Protein 4Z0T (pdb70)

Structure (mmCIF, N/CA/C/O backbone):
data_4Z0T
#
_entry.id   4Z0T
#
_cell.length_a   80.210
_cell.length_b   80.210
_cell.length_c   145.280
_cell.angle_alpha   90.000
_cell.angle_beta   90.000
_cell.angle_gamma   90.000
#
_symmetry.space_group_name_H-M   'I 41 2 2'
#
loop_
_entity.id
_entity.type
_entity.pdbx_description
1 polymer 'Oxidoreductase, short-chain dehydrogenase/reductase family'
2 non-polymer 1,2-ETHANEDIOL
3 non-polymer 'BROMIDE ION'
4 water water
#
loop_
_atom_site.group_PDB
_atom_site.id
_atom_site.type_symbol
_atom_site.label_atom_id
_atom_site.label_alt_id
_atom_site.label_comp_id
_atom_site.label_asym_id
_atom_site.label_entity_id
_atom_site.label_seq_id
_atom_site.pdbx_PDB_ins_code
_atom_site.Cartn_x
_atom_site.Cartn_y
_atom_site.Cartn_z
_atom_site.occupancy
_atom_site.B_iso_or_equiv
_atom_site.auth_seq_id
_atom_site.auth_comp_id
_atom_site.auth_asym_id
_atom_site.auth_atom_id
_atom_site.pdbx_PDB_model_num
ATOM 1 N N . ILE A 1 11 ? 8.443 -0.296 5.940 1.00 41.82 3 ILE A N 1
ATOM 2 C CA . ILE A 1 11 ? 9.068 -1.262 6.833 1.00 41.65 3 ILE A CA 1
ATOM 3 C C . ILE A 1 11 ? 8.177 -1.490 8.047 1.00 41.07 3 ILE A C 1
ATOM 4 O O . ILE A 1 11 ? 7.926 -0.575 8.829 1.00 40.82 3 ILE A O 1
ATOM 9 N N . ASP A 1 12 ? 7.693 -2.717 8.193 1.00 40.63 4 ASP A N 1
ATOM 10 C CA . ASP A 1 12 ? 6.775 -3.051 9.269 1.00 40.00 4 ASP A CA 1
ATOM 11 C C . ASP A 1 12 ? 7.517 -3.755 10.396 1.00 36.59 4 ASP A C 1
ATOM 12 O O . ASP A 1 12 ? 8.010 -4.870 10.233 1.00 35.73 4 ASP A O 1
ATOM 17 N N . LEU A 1 13 ? 7.598 -3.084 11.538 1.00 33.56 5 LEU A N 1
ATOM 18 C CA . LEU A 1 13 ? 8.276 -3.631 12.702 1.00 30.19 5 LEU A CA 1
ATOM 19 C C . LEU A 1 13 ? 7.276 -3.987 13.794 1.00 32.02 5 LEU A C 1
ATOM 20 O O . LEU A 1 13 ? 7.621 -3.985 14.974 1.00 31.84 5 LEU A O 1
ATOM 25 N N . THR A 1 14 ? 6.035 -4.275 13.406 1.00 35.12 6 THR A N 1
ATOM 26 C CA . THR A 1 14 ? 5.019 -4.657 14.381 1.00 36.37 6 THR A CA 1
ATOM 27 C C . THR A 1 14 ? 5.458 -5.918 15.113 1.00 36.38 6 THR A C 1
ATOM 28 O O . THR A 1 14 ? 5.986 -6.845 14.499 1.00 38.49 6 THR A O 1
ATOM 32 N N . GLY A 1 15 ? 5.265 -5.932 16.429 1.00 34.59 7 GLY A N 1
ATOM 33 C CA . GLY A 1 15 ? 5.638 -7.068 17.250 1.00 32.91 7 GLY A CA 1
ATOM 34 C C . GLY A 1 15 ? 7.130 -7.237 17.477 1.00 31.22 7 GLY A C 1
ATOM 35 O O . GLY A 1 15 ? 7.553 -8.209 18.105 1.00 32.12 7 GLY A O 1
ATOM 36 N N . ARG A 1 16 ? 7.927 -6.300 16.968 1.00 28.82 8 ARG A N 1
ATOM 37 C CA . ARG A 1 16 ? 9.381 -6.368 17.116 1.00 26.27 8 ARG A CA 1
ATOM 38 C C . ARG A 1 16 ? 9.838 -5.642 18.373 1.00 24.18 8 ARG A C 1
ATOM 39 O O . ARG A 1 16 ? 9.222 -4.668 18.802 1.00 25.59 8 ARG A O 1
ATOM 47 N N . LEU A 1 17 ? 10.932 -6.128 18.949 1.00 21.78 9 LEU A N 1
ATOM 48 C CA . LEU A 1 17 ? 11.516 -5.550 20.146 1.00 19.80 9 LEU A CA 1
ATOM 49 C C . LEU A 1 17 ? 12.877 -4.959 19.811 1.00 17.86 9 LEU A C 1
ATOM 50 O O . LEU A 1 17 ? 13.743 -5.657 19.281 1.00 17.96 9 LEU A O 1
ATOM 55 N N . ALA A 1 18 ? 13.059 -3.681 20.119 1.00 16.15 10 ALA A N 1
ATOM 56 C CA . ALA A 1 18 ? 14.298 -2.978 19.803 1.00 16.54 10 ALA A CA 1
ATOM 57 C C . ALA A 1 18 ? 14.944 -2.428 21.059 1.00 17.36 10 ALA A C 1
ATOM 58 O O . ALA A 1 18 ? 14.264 -1.889 21.927 1.00 22.39 10 ALA A O 1
ATOM 60 N N . LEU A 1 19 ? 16.261 -2.565 21.140 1.00 14.45 11 LEU A N 1
ATOM 61 C CA . LEU A 1 19 ? 17.048 -2.007 22.230 1.00 13.90 11 LEU A CA 1
ATOM 62 C C . LEU A 1 19 ? 17.912 -0.890 21.670 1.00 14.06 11 LEU A C 1
ATOM 63 O O . LEU A 1 19 ? 18.730 -1.138 20.781 1.00 15.23 11 LEU A O 1
ATOM 68 N N . VAL A 1 20 ? 17.727 0.329 22.175 1.00 14.74 12 VAL A N 1
ATOM 69 C CA . VAL A 1 20 ? 18.473 1.490 21.689 1.00 13.34 12 VAL A CA 1
ATOM 70 C C . VAL A 1 20 ? 19.263 2.108 22.825 1.00 13.54 12 VAL A C 1
ATOM 71 O O . VAL A 1 20 ? 18.682 2.556 23.806 1.00 14.80 12 VAL A O 1
ATOM 75 N N . THR A 1 21 ? 20.584 2.146 22.697 1.00 12.72 13 THR A N 1
ATOM 76 C CA . THR A 1 21 ? 21.395 2.828 23.701 1.00 13.29 13 THR A CA 1
ATOM 77 C C . THR A 1 21 ? 21.644 4.276 23.282 1.00 13.39 13 THR A C 1
ATOM 78 O O . THR A 1 21 ? 21.474 4.631 22.114 1.00 15.01 13 THR A O 1
ATOM 82 N N . GLY A 1 22 ? 22.047 5.113 24.233 1.00 13.16 14 GLY A N 1
ATOM 83 C CA . GLY A 1 22 ? 22.173 6.543 23.984 1.00 14.97 14 GLY A CA 1
ATOM 84 C C . GLY A 1 22 ? 20.871 7.137 23.471 1.00 15.86 14 GLY A C 1
ATOM 85 O O . GLY A 1 22 ? 20.860 7.989 22.572 1.00 17.06 14 GLY A O 1
ATOM 86 N N . ALA A 1 23 ? 19.764 6.697 24.059 1.00 14.99 15 ALA A N 1
ATOM 87 C CA . ALA A 1 23 ? 18.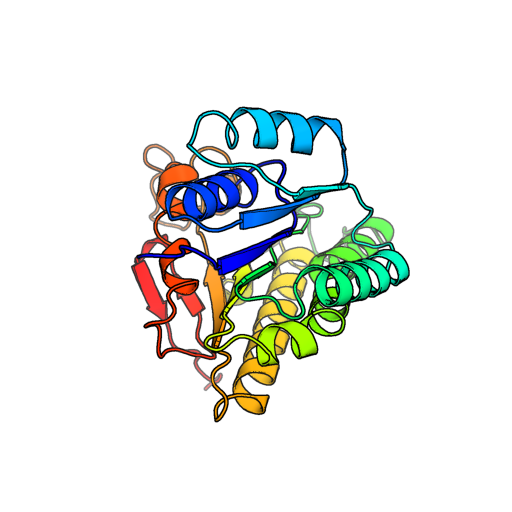445 6.961 23.500 1.00 15.79 15 ALA A CA 1
ATOM 88 C C . ALA A 1 23 ? 17.871 8.340 23.837 1.00 19.02 15 ALA A C 1
ATOM 89 O O . ALA A 1 23 ? 16.863 8.726 23.262 1.00 19.82 15 ALA A O 1
ATOM 91 N N . SER A 1 24 ? 18.488 9.071 24.764 1.00 19.10 16 SER A N 1
ATOM 92 C CA . SER A 1 24 ? 17.855 10.297 25.267 1.00 20.16 16 SER A CA 1
ATOM 93 C C . SER A 1 24 ? 18.186 11.564 24.465 1.00 22.12 16 SER A C 1
ATOM 94 O O . SER A 1 24 ? 17.598 12.617 24.711 1.00 22.77 16 SER A O 1
ATOM 97 N N . ARG A 1 25 ? 19.110 11.477 23.514 1.00 23.17 17 ARG A N 1
ATOM 98 C CA . ARG A 1 25 ? 19.404 12.635 22.667 1.00 26.90 17 ARG A CA 1
ATOM 99 C C . ARG A 1 25 ? 20.041 12.220 21.345 1.00 27.38 17 ARG A C 1
ATOM 100 O O . ARG A 1 25 ? 20.402 11.060 21.153 1.00 26.65 17 ARG A O 1
ATOM 108 N N . GLY A 1 26 ? 20.166 13.174 20.430 1.00 28.24 18 GLY A N 1
ATOM 109 C CA . GLY A 1 26 ? 20.774 12.913 19.136 1.00 28.01 18 GLY A CA 1
ATOM 110 C C . GLY A 1 26 ? 20.118 11.803 18.329 1.00 28.08 18 GLY A C 1
ATOM 111 O O . GLY A 1 26 ? 18.907 11.603 18.398 1.00 28.08 18 GLY A O 1
ATOM 112 N N . ILE A 1 27 ? 20.929 11.077 17.565 1.00 26.71 19 ILE A N 1
ATOM 113 C CA A ILE A 1 27 ? 20.445 10.027 16.667 0.67 25.69 19 ILE A CA 1
ATOM 114 C CA B ILE A 1 27 ? 20.404 10.056 16.669 0.33 25.97 19 ILE A CA 1
ATOM 115 C C . ILE A 1 27 ? 19.690 8.949 17.435 1.00 24.35 19 ILE A C 1
ATOM 116 O O . ILE A 1 27 ? 18.704 8.401 16.946 1.00 24.95 19 ILE A O 1
ATOM 125 N N . GLY A 1 28 ? 20.160 8.647 18.643 1.00 21.92 20 GLY A N 1
ATOM 126 C CA . GLY A 1 28 ? 19.533 7.622 19.458 1.00 19.54 20 GLY A CA 1
ATOM 127 C C . GLY A 1 28 ? 18.093 7.971 19.770 1.00 19.44 20 GLY A C 1
ATOM 128 O O . GLY A 1 28 ? 17.206 7.124 19.717 1.00 18.15 20 GLY A O 1
ATOM 129 N N . TYR A 1 29 ? 17.870 9.239 20.098 1.00 20.41 21 TYR A N 1
ATOM 130 C CA . TYR A 1 29 ? 16.536 9.766 20.349 1.00 22.89 21 TYR A CA 1
ATOM 131 C C . TYR A 1 29 ? 15.657 9.626 19.104 1.00 24.09 21 TYR A C 1
ATOM 132 O O . TYR A 1 29 ? 14.577 9.028 19.148 1.00 23.00 21 TYR A O 1
ATOM 141 N N . PHE A 1 30 ? 16.133 10.156 17.984 1.00 23.87 22 PHE A N 1
ATOM 142 C CA . PHE A 1 30 ? 15.327 10.157 16.781 1.00 24.35 22 PHE A CA 1
ATOM 143 C C . PHE A 1 30 ? 15.126 8.759 16.204 1.00 21.75 22 PHE A C 1
ATOM 144 O O . PHE A 1 30 ? 14.068 8.473 15.649 1.00 21.93 22 PHE A O 1
ATOM 152 N N . LEU A 1 31 ? 16.113 7.881 16.353 1.00 20.22 23 LEU A N 1
ATOM 153 C CA . LEU A 1 31 ? 15.945 6.520 15.860 1.00 19.37 23 LEU A CA 1
ATOM 154 C C . LEU A 1 31 ? 14.963 5.732 16.734 1.00 18.58 23 LEU A C 1
ATOM 155 O O . LEU A 1 31 ? 14.209 4.904 16.230 1.00 21.70 23 LEU A O 1
ATOM 160 N N . SER A 1 32 ? 14.970 5.978 18.040 1.00 20.10 24 SER A N 1
ATOM 161 C CA . SER A 1 32 ? 13.949 5.389 18.904 1.00 19.64 24 SER A CA 1
ATOM 162 C C . SER A 1 32 ? 12.553 5.745 18.387 1.00 21.26 24 SER A C 1
ATOM 163 O O . SER A 1 32 ? 11.672 4.888 18.310 1.00 20.09 24 SER A O 1
ATOM 166 N N . LEU A 1 33 ? 12.367 7.012 18.025 1.00 21.98 25 LEU A N 1
ATOM 167 C CA . LEU A 1 33 ? 11.087 7.469 17.499 1.00 22.74 25 LEU A CA 1
ATOM 168 C C . LEU A 1 33 ? 10.736 6.813 16.168 1.00 24.61 25 LEU A C 1
ATOM 169 O O . LEU A 1 33 ? 9.590 6.417 15.961 1.00 26.97 25 LEU A O 1
ATOM 174 N N . GLU A 1 34 ? 11.711 6.699 15.268 1.00 25.01 26 GLU A N 1
ATOM 175 C CA . GLU A 1 34 ? 11.460 6.090 13.962 1.00 26.22 26 GLU A CA 1
ATOM 176 C C . GLU A 1 34 ? 11.095 4.619 14.112 1.00 25.15 26 GLU A C 1
ATOM 177 O O . GLU A 1 34 ? 10.225 4.108 13.398 1.00 27.48 26 GLU A O 1
ATOM 183 N N . LEU A 1 35 ? 11.764 3.939 15.040 1.00 23.75 27 LEU A N 1
ATOM 184 C CA . LEU A 1 35 ? 11.440 2.552 15.336 1.00 23.53 27 LEU A CA 1
ATOM 185 C C . LEU A 1 35 ? 10.015 2.445 15.875 1.00 24.45 27 LEU A C 1
ATOM 186 O O . LEU A 1 35 ? 9.233 1.606 15.418 1.00 25.55 27 LEU A O 1
ATOM 191 N N . ALA A 1 36 ? 9.672 3.313 16.825 1.00 24.70 28 ALA A N 1
ATOM 192 C CA . ALA A 1 36 ? 8.340 3.310 17.415 1.00 25.91 28 ALA A CA 1
ATOM 193 C C . ALA A 1 36 ? 7.255 3.613 16.381 1.00 27.54 28 ALA A C 1
ATOM 194 O O . ALA A 1 36 ? 6.174 3.021 16.425 1.00 28.86 28 ALA A O 1
ATOM 196 N N . LYS A 1 37 ? 7.545 4.530 15.458 1.00 28.09 29 LYS A N 1
ATOM 197 C CA . LYS A 1 37 ? 6.610 4.876 14.384 1.00 30.91 29 LYS A CA 1
ATOM 198 C C . LYS A 1 37 ? 6.207 3.650 13.577 1.00 30.95 29 LYS A C 1
ATOM 199 O O . LYS A 1 37 ? 5.120 3.599 13.015 1.00 32.50 29 LYS A O 1
ATOM 205 N N . ARG A 1 38 ? 7.096 2.665 13.521 1.00 30.62 30 ARG A N 1
ATOM 206 C CA . ARG A 1 38 ? 6.882 1.508 12.666 1.00 30.50 30 ARG A CA 1
ATOM 207 C C . ARG A 1 38 ? 6.423 0.279 13.444 1.00 30.46 30 ARG A C 1
ATOM 208 O O . ARG A 1 38 ? 6.406 -0.829 12.915 1.00 31.43 30 ARG A O 1
ATOM 216 N N . GLY A 1 39 ? 6.028 0.488 14.695 1.00 29.81 31 GLY A N 1
ATOM 217 C CA . GLY A 1 39 ? 5.391 -0.557 15.472 1.00 28.41 31 GLY A CA 1
ATOM 218 C C . GLY A 1 39 ? 6.288 -1.316 16.429 1.00 27.86 31 GLY A C 1
ATOM 219 O O . GLY A 1 39 ? 5.823 -2.210 17.138 1.00 28.15 31 GLY A O 1
ATOM 220 N N . ALA A 1 40 ? 7.572 -0.968 16.458 1.00 25.47 32 ALA A N 1
ATOM 221 C CA . ALA A 1 40 ? 8.501 -1.621 17.371 1.00 23.84 32 ALA A CA 1
ATOM 222 C C . ALA A 1 40 ? 8.267 -1.164 18.805 1.00 23.59 32 ALA A C 1
ATOM 223 O O . ALA A 1 40 ? 7.893 -0.012 19.052 1.00 25.07 32 ALA A O 1
ATOM 225 N N . HIS A 1 41 ? 8.467 -2.077 19.747 1.00 22.35 33 HIS A N 1
ATOM 226 C CA . HIS A 1 41 ? 8.534 -1.685 21.145 1.00 20.74 33 HIS A CA 1
ATOM 227 C C . HIS A 1 41 ? 9.982 -1.364 21.487 1.00 20.01 33 HIS A C 1
ATOM 228 O O . HIS A 1 41 ? 10.859 -2.216 21.343 1.00 20.30 33 HIS A O 1
ATOM 235 N N . VAL A 1 42 ? 10.233 -0.138 21.934 1.00 19.45 34 VAL A N 1
ATOM 236 C CA . VAL A 1 42 ? 11.594 0.301 22.186 1.00 19.35 34 VAL A CA 1
ATOM 237 C C . VAL A 1 42 ? 11.966 0.160 23.657 1.00 18.26 34 VAL A C 1
ATOM 238 O O . VAL A 1 42 ? 11.254 0.628 24.552 1.00 18.82 34 VAL A O 1
ATOM 242 N N . ILE A 1 43 ? 13.080 -0.524 23.888 1.00 16.21 35 ILE A N 1
ATOM 243 C CA . ILE A 1 43 ? 13.754 -0.508 25.173 1.00 14.67 35 ILE A CA 1
ATOM 244 C C . ILE A 1 43 ? 14.795 0.588 25.063 1.00 13.31 35 ILE A C 1
ATOM 245 O O . ILE A 1 43 ? 15.772 0.445 24.318 1.00 14.77 35 ILE A O 1
ATOM 250 N N . ALA A 1 44 ? 14.572 1.686 25.778 1.00 14.20 36 ALA A N 1
ATOM 251 C CA . ALA A 1 44 ? 15.422 2.868 25.654 1.00 14.02 36 ALA A CA 1
ATOM 252 C C . ALA A 1 44 ? 16.395 2.959 26.814 1.00 13.96 36 ALA A C 1
ATOM 253 O O . ALA A 1 44 ? 15.988 3.087 27.970 1.00 16.32 36 ALA A O 1
ATOM 255 N N . VAL A 1 45 ? 17.681 2.880 26.489 1.00 13.43 37 VAL A N 1
ATOM 256 C CA . VAL A 1 45 ? 18.753 2.968 27.475 1.00 14.01 37 VAL A CA 1
ATOM 257 C C . VAL A 1 45 ? 19.470 4.309 27.366 1.00 13.56 37 VAL A C 1
ATOM 258 O O . VAL A 1 45 ? 19.847 4.741 26.270 1.00 14.10 37 VAL A O 1
ATOM 262 N N . ALA A 1 46 ? 19.643 4.969 28.505 1.00 14.95 38 ALA A N 1
ATOM 263 C CA . ALA A 1 46 ? 20.402 6.216 28.595 1.00 16.14 38 ALA A CA 1
ATOM 264 C C . ALA A 1 46 ? 20.841 6.443 30.038 1.00 17.45 38 ALA A C 1
ATOM 265 O O . ALA A 1 46 ? 20.400 5.739 30.944 1.00 18.65 38 ALA A O 1
ATOM 267 N N . ARG A 1 47 ? 21.702 7.436 30.251 1.00 20.10 39 ARG A N 1
ATOM 268 C CA . ARG A 1 47 ? 22.264 7.679 31.572 1.00 23.14 39 ARG A CA 1
ATOM 269 C C . ARG A 1 47 ? 21.244 8.252 32.548 1.00 24.37 39 ARG A C 1
ATOM 270 O O . ARG A 1 47 ? 21.237 7.880 33.726 1.00 26.59 39 ARG A O 1
ATOM 278 N N . THR A 1 48 ? 20.383 9.151 32.074 1.00 24.58 40 THR A N 1
ATOM 279 C CA . THR A 1 48 ? 19.467 9.840 32.989 1.00 26.15 40 THR A CA 1
ATOM 280 C C . THR A 1 48 ? 17.995 9.476 32.779 1.00 24.17 40 THR A C 1
ATOM 281 O O . THR A 1 48 ? 17.524 9.291 31.647 1.00 24.16 40 THR A O 1
ATOM 285 N N . VAL A 1 49 ? 17.268 9.397 33.885 1.00 23.48 41 VAL A N 1
ATOM 286 C CA . VAL A 1 49 ? 15.858 9.049 33.844 1.00 23.54 41 VAL A CA 1
ATOM 287 C C . VAL A 1 49 ? 15.053 10.171 33.179 1.00 23.63 41 VAL A C 1
ATOM 288 O O . VAL A 1 49 ? 14.129 9.902 32.409 1.00 23.09 41 VAL A O 1
ATOM 292 N N . GLY A 1 50 ? 15.423 11.422 33.448 1.00 23.85 42 GLY A N 1
ATOM 293 C CA . GLY A 1 50 ? 14.712 12.555 32.883 1.00 24.50 42 GLY A CA 1
ATOM 294 C C . GLY A 1 50 ? 14.726 12.581 31.364 1.00 25.15 42 GLY A C 1
ATOM 295 O O . GLY A 1 50 ? 13.705 12.833 30.725 1.00 27.55 42 GLY A O 1
ATOM 296 N N . GLY A 1 51 ? 15.889 12.314 30.780 1.00 25.53 43 GLY A N 1
ATOM 297 C CA . GLY A 1 51 ? 16.015 12.281 29.333 1.00 23.94 43 GLY A CA 1
ATOM 298 C C . GLY A 1 51 ? 15.184 11.182 28.687 1.00 24.69 43 GLY A C 1
ATOM 299 O O . GLY A 1 51 ? 14.611 11.369 27.614 1.00 24.23 43 GLY A O 1
ATOM 300 N N . LEU A 1 52 ? 15.108 10.031 29.348 1.00 23.29 44 LEU A N 1
ATOM 301 C CA . LEU A 1 52 ? 14.280 8.934 28.862 1.00 20.03 44 LEU A CA 1
ATOM 302 C C . LEU A 1 52 ? 12.794 9.261 28.967 1.00 20.00 44 LEU A C 1
ATOM 303 O O . LEU A 1 52 ? 12.007 8.863 28.112 1.00 19.84 44 LEU A O 1
ATOM 308 N N . GLU A 1 53 ? 12.412 9.981 30.018 1.00 19.49 45 GLU A N 1
ATOM 309 C CA . GLU A 1 53 ? 11.022 10.406 30.186 1.00 21.52 45 GLU A CA 1
ATOM 310 C C . GLU A 1 53 ? 10.606 11.390 29.089 1.00 25.67 45 GLU A C 1
ATOM 311 O O . GLU A 1 53 ? 9.472 11.342 28.609 1.00 27.80 45 GLU A O 1
ATOM 317 N N . GLU A 1 54 ? 11.522 12.265 28.680 1.00 27.04 46 GLU A N 1
ATOM 318 C CA . GLU A 1 54 ? 11.237 13.200 27.591 1.00 29.96 46 GLU A CA 1
ATOM 319 C C . GLU A 1 54 ? 11.027 12.440 26.282 1.00 29.73 46 GLU A C 1
ATOM 320 O O . GLU A 1 54 ? 10.144 12.771 25.499 1.00 29.66 46 GLU A O 1
ATOM 326 N N . LEU A 1 55 ? 11.839 11.412 26.054 1.00 27.72 47 LEU A N 1
ATOM 327 C CA . LEU A 1 55 ? 11.669 10.566 24.877 1.00 27.35 47 LEU A CA 1
ATOM 328 C C . LEU A 1 55 ? 10.333 9.842 24.949 1.00 28.02 47 LEU A C 1
ATOM 329 O O . LEU A 1 55 ? 9.632 9.714 23.952 1.00 29.93 47 LEU A O 1
ATOM 334 N N . ASP A 1 56 ? 9.984 9.378 26.143 1.00 27.96 48 ASP A N 1
ATOM 335 C CA . ASP A 1 56 ? 8.778 8.592 26.330 1.00 28.39 48 ASP A CA 1
ATOM 336 C C . ASP A 1 56 ? 7.518 9.416 26.064 1.00 30.10 48 ASP A C 1
ATOM 337 O O . ASP A 1 56 ? 6.523 8.882 25.589 1.00 30.78 48 ASP A O 1
ATOM 342 N N . ASP A 1 57 ? 7.574 10.710 26.366 1.00 31.88 49 ASP A N 1
ATOM 343 C CA . ASP A 1 57 ? 6.447 11.599 26.092 1.00 36.73 49 ASP A CA 1
ATOM 344 C C . ASP A 1 57 ? 6.132 11.628 24.601 1.00 37.24 49 ASP A C 1
ATOM 345 O O . ASP A 1 57 ? 4.968 11.666 24.203 1.00 38.83 49 ASP A O 1
ATOM 350 N N . GLU A 1 58 ? 7.174 11.608 23.779 1.00 35.32 50 GLU A N 1
ATOM 351 C CA . GLU A 1 58 ? 6.992 11.645 22.332 1.00 36.89 50 GLU A CA 1
ATOM 352 C C . GLU A 1 58 ? 6.522 10.294 21.812 1.00 36.60 50 GLU A C 1
ATOM 353 O O . GLU A 1 58 ? 5.711 10.217 20.887 1.00 37.16 50 GLU A O 1
ATOM 359 N N . ILE A 1 59 ? 7.046 9.230 22.412 1.00 34.79 51 ILE A N 1
ATOM 360 C CA A ILE A 1 59 ? 6.667 7.863 22.072 0.16 36.58 51 ILE A CA 1
ATOM 361 C CA B ILE A 1 59 ? 6.660 7.886 22.021 0.84 35.11 51 ILE A CA 1
ATOM 362 C C . ILE A 1 59 ? 5.179 7.653 22.325 1.00 38.26 51 ILE A C 1
ATOM 363 O O . ILE A 1 59 ? 4.464 7.060 21.513 1.00 38.21 51 ILE A O 1
ATOM 372 N N . ARG A 1 60 ? 4.714 8.143 23.471 1.00 40.75 52 ARG A N 1
ATOM 373 C CA A ARG A 1 60 ? 3.318 7.961 23.845 0.46 42.38 52 ARG A CA 1
ATOM 374 C CA B ARG A 1 60 ? 3.317 7.993 23.871 0.54 42.25 52 ARG A CA 1
ATOM 375 C C . ARG A 1 60 ? 2.380 8.765 22.948 1.00 43.26 52 ARG A C 1
ATOM 376 O O . ARG A 1 60 ? 1.203 8.439 22.834 1.00 44.37 52 ARG A O 1
ATOM 391 N N . LYS A 1 61 ? 2.904 9.804 22.303 1.00 44.44 53 LYS A N 1
ATOM 392 C CA . LYS A 1 61 ? 2.096 10.596 21.372 1.00 47.43 53 LYS A CA 1
ATOM 393 C C . LYS A 1 61 ? 1.754 9.774 20.134 1.00 49.41 53 LYS A C 1
ATOM 394 O O . LYS A 1 61 ? 0.707 9.965 19.518 1.00 49.34 53 LYS A O 1
ATOM 400 N N . LEU A 1 62 ? 2.646 8.859 19.771 1.00 51.32 54 LEU A N 1
ATOM 401 C CA . LEU A 1 62 ? 2.334 7.843 18.776 1.00 52.06 54 LEU A CA 1
ATOM 402 C C . LEU A 1 62 ? 1.384 6.846 19.424 1.00 53.97 54 LEU A C 1
ATOM 403 O O . LEU A 1 62 ? 0.905 7.065 20.534 1.00 54.30 54 LEU A O 1
ATOM 408 N N . GLY A 1 63 ? 1.117 5.733 18.761 1.00 56.24 55 GLY A N 1
ATOM 409 C CA . GLY A 1 63 ? 0.303 4.716 19.397 1.00 59.13 55 GLY A CA 1
ATOM 410 C C . GLY A 1 63 ? 1.050 3.928 20.461 1.00 61.36 55 GLY A C 1
ATOM 411 O O . GLY A 1 63 ? 0.500 3.006 21.064 1.00 62.74 55 GLY A O 1
ATOM 412 N N . SER A 1 64 ? 2.294 4.314 20.722 1.00 61.16 56 SER A N 1
ATOM 413 C CA . SER A 1 64 ? 3.226 3.416 21.377 1.00 60.50 56 SER A CA 1
ATOM 414 C C . SER A 1 64 ? 3.492 3.705 22.845 1.00 56.97 56 SER A C 1
ATOM 415 O O . SER A 1 64 ? 2.892 4.585 23.461 1.00 57.40 56 SER A O 1
ATOM 418 N N . SER A 1 65 ? 4.403 2.906 23.382 1.00 51.96 57 SER A N 1
ATOM 419 C CA A SER A 1 65 ? 4.948 3.105 24.713 0.81 49.73 57 SER A CA 1
ATOM 420 C CA B SER A 1 65 ? 4.936 3.078 24.728 0.19 49.13 57 SER A CA 1
ATOM 421 C C . SER A 1 65 ? 6.293 2.393 24.768 1.00 45.33 57 SER A C 1
ATOM 422 O O . SER A 1 65 ? 6.512 1.411 24.060 1.00 44.40 57 SER A O 1
ATOM 427 N N . ALA A 1 66 ? 7.199 2.903 25.592 1.00 37.79 58 ALA A N 1
ATOM 428 C CA . ALA A 1 66 ? 8.547 2.359 25.644 1.00 30.55 58 ALA A CA 1
ATOM 429 C C . ALA A 1 66 ? 8.874 1.799 27.015 1.00 27.49 58 ALA A C 1
ATOM 430 O O . ALA A 1 66 ? 8.206 2.116 27.994 1.00 31.66 58 ALA A O 1
ATOM 432 N N . THR A 1 67 ? 9.907 0.963 27.073 1.00 20.67 59 THR A N 1
ATOM 433 C CA . THR A 1 67 ? 10.452 0.496 28.341 1.00 19.84 59 THR A CA 1
ATOM 434 C C . THR A 1 67 ? 11.720 1.296 28.633 1.00 17.61 59 THR A C 1
ATOM 435 O O . THR A 1 67 ? 12.689 1.238 27.867 1.00 18.46 59 THR A O 1
ATOM 439 N N . LEU A 1 68 ? 11.705 2.060 29.722 1.00 18.06 60 LEU A N 1
ATOM 440 C CA . LEU A 1 68 ? 12.800 2.979 30.021 1.00 16.82 60 LEU A CA 1
ATOM 441 C C . LEU A 1 68 ? 13.786 2.322 30.969 1.00 15.66 60 LEU A C 1
ATOM 442 O O . LEU A 1 68 ? 13.407 1.851 32.047 1.00 19.77 60 LEU A O 1
ATOM 447 N N . VAL A 1 69 ? 15.050 2.283 30.561 1.00 15.28 61 VAL A N 1
ATOM 448 C CA . VAL A 1 69 ? 16.100 1.660 31.361 1.00 16.26 61 VAL A CA 1
ATOM 449 C C . VAL A 1 69 ? 17.254 2.634 31.573 1.00 16.89 61 VAL A C 1
ATOM 450 O O . VAL A 1 69 ? 18.218 2.650 30.802 1.00 19.03 61 VAL A O 1
ATOM 454 N N . PRO A 1 70 ? 17.155 3.470 32.613 1.00 16.37 62 PRO A N 1
ATOM 455 C CA . PRO A 1 70 ? 18.312 4.312 32.922 1.00 18.62 62 PRO A CA 1
ATOM 456 C C . PRO A 1 70 ? 19.429 3.474 33.531 1.00 18.15 62 PRO A C 1
ATOM 457 O O . PRO A 1 70 ? 19.181 2.730 34.486 1.00 19.16 62 PRO A O 1
ATOM 461 N N . LEU A 1 71 ? 20.630 3.575 32.971 1.00 19.04 63 LEU A N 1
ATOM 462 C CA . LEU A 1 71 ? 21.780 2.904 33.550 1.00 22.70 63 LEU A CA 1
ATOM 463 C C . LEU A 1 71 ? 23.078 3.534 33.084 1.00 25.12 63 LEU A C 1
ATOM 464 O O . LEU A 1 71 ? 23.111 4.292 32.109 1.00 26.84 63 LEU A O 1
ATOM 469 N N . ASP A 1 72 ? 24.138 3.212 33.814 1.00 29.03 64 ASP A N 1
ATOM 470 C CA . ASP A 1 72 ? 25.496 3.573 33.453 1.00 32.65 64 ASP A CA 1
ATOM 471 C C . ASP A 1 72 ? 25.997 2.526 32.471 1.00 32.25 64 ASP A C 1
ATOM 472 O O . ASP A 1 72 ? 26.079 1.345 32.804 1.00 32.39 64 ASP A O 1
ATOM 477 N N . ILE A 1 73 ? 26.326 2.959 31.258 1.00 32.90 65 ILE A N 1
ATOM 478 C CA . ILE A 1 73 ? 26.711 2.030 30.201 1.00 33.67 65 ILE A CA 1
ATOM 479 C C . ILE A 1 73 ? 28.045 1.351 30.523 1.00 35.91 65 ILE A C 1
ATOM 480 O O . ILE A 1 73 ? 28.374 0.296 29.973 1.00 36.53 65 ILE A O 1
ATOM 485 N N . THR A 1 74 ? 28.805 1.951 31.430 1.00 33.83 66 THR A N 1
ATOM 486 C CA . THR A 1 74 ? 30.063 1.359 31.872 1.00 34.08 66 THR A CA 1
ATOM 487 C C . THR A 1 74 ? 29.843 0.387 33.021 1.00 34.08 66 THR A C 1
ATOM 488 O O . THR A 1 74 ? 30.755 -0.357 33.386 1.00 35.43 66 THR A O 1
ATOM 492 N N . ASP A 1 75 ? 28.645 0.414 33.601 1.00 32.06 67 ASP A N 1
ATOM 493 C CA . ASP A 1 75 ? 28.278 -0.563 34.626 1.00 31.00 67 ASP A CA 1
ATOM 494 C C . ASP A 1 75 ? 28.109 -1.883 33.904 1.00 29.90 67 ASP A C 1
ATOM 495 O O . ASP A 1 75 ? 27.035 -2.204 33.382 1.00 29.03 67 ASP A O 1
ATOM 500 N N . MET A 1 76 ? 29.187 -2.644 33.866 1.00 29.49 68 MET A N 1
ATOM 501 C CA . MET A 1 76 ? 29.231 -3.824 33.029 1.00 26.93 68 MET A CA 1
ATOM 502 C C . MET A 1 76 ? 28.275 -4.926 33.523 1.00 28.81 68 MET A C 1
ATOM 503 O O . MET A 1 76 ? 27.693 -5.635 32.709 1.00 33.05 68 MET A O 1
ATOM 508 N N . GLU A 1 77 ? 28.063 -5.039 34.835 1.00 28.95 69 GLU A N 1
ATOM 509 C CA . GLU A 1 77 ? 27.086 -6.003 35.363 1.00 25.97 69 GLU A CA 1
ATOM 510 C C . GLU A 1 77 ? 25.629 -5.595 35.078 1.00 24.97 69 GLU A C 1
ATOM 511 O O . GLU A 1 77 ? 24.760 -6.448 34.904 1.00 26.14 69 GLU A O 1
ATOM 517 N N . ALA A 1 78 ? 25.355 -4.297 35.041 1.00 20.72 70 ALA A N 1
ATOM 518 C CA . ALA A 1 78 ? 24.011 -3.829 34.712 1.00 19.14 70 ALA A CA 1
ATOM 519 C C . ALA A 1 78 ? 23.620 -4.239 33.288 1.00 19.04 70 ALA A C 1
ATOM 520 O O . ALA A 1 78 ? 22.450 -4.524 33.013 1.00 20.45 70 ALA A O 1
ATOM 522 N N . LEU A 1 79 ? 24.603 -4.258 32.389 1.00 22.38 71 LEU A N 1
ATOM 523 C CA . LEU A 1 79 ? 24.377 -4.679 31.005 1.00 25.82 71 LEU A CA 1
ATOM 524 C C . LEU A 1 79 ? 24.047 -6.161 30.956 1.00 26.87 71 LEU A C 1
ATOM 525 O O . LEU A 1 79 ? 23.176 -6.584 30.192 1.00 28.23 71 LEU A O 1
ATOM 530 N N . ASP A 1 80 ? 24.736 -6.947 31.779 1.00 29.96 72 ASP A N 1
ATOM 531 C CA . ASP A 1 80 ? 24.433 -8.371 31.889 1.00 32.13 72 ASP A CA 1
ATOM 532 C C . ASP A 1 80 ? 22.990 -8.559 32.383 1.00 31.04 72 ASP A C 1
ATOM 533 O O . ASP A 1 80 ? 22.231 -9.340 31.803 1.00 31.60 72 ASP A O 1
ATOM 538 N N . ARG A 1 81 ? 22.616 -7.821 33.431 1.00 29.86 73 ARG A N 1
ATOM 539 C CA . ARG A 1 81 ? 21.275 -7.909 34.013 1.00 29.30 73 ARG A CA 1
ATOM 540 C C . ARG A 1 81 ? 20.167 -7.517 33.036 1.00 28.35 73 ARG A C 1
ATOM 541 O O . ARG A 1 81 ? 19.081 -8.100 33.062 1.00 28.90 73 ARG A O 1
ATOM 549 N N . LEU A 1 82 ? 20.431 -6.512 32.203 1.00 26.39 74 LEU A N 1
ATOM 550 C CA . LEU A 1 82 ? 19.477 -6.090 31.188 1.00 24.28 74 LEU A CA 1
ATOM 551 C C . LEU A 1 82 ? 19.153 -7.253 30.253 1.00 23.31 74 LEU A C 1
ATOM 552 O O . LEU A 1 82 ? 17.989 -7.493 29.927 1.00 23.03 74 LEU A O 1
ATOM 557 N N . GLY A 1 83 ? 20.185 -7.984 29.837 1.00 21.47 75 GLY A N 1
ATOM 558 C CA . GLY A 1 83 ? 19.984 -9.152 28.996 1.00 21.82 75 GLY A CA 1
ATOM 559 C C . GLY A 1 83 ? 19.077 -10.175 29.653 1.00 22.13 75 GLY A C 1
ATOM 560 O O . GLY A 1 83 ? 18.194 -10.746 29.011 1.00 22.00 75 GLY A O 1
ATOM 561 N N . GLY A 1 84 ? 19.290 -10.400 30.947 1.00 23.57 76 GLY A N 1
ATOM 562 C CA . GLY A 1 84 ? 18.448 -11.307 31.707 1.00 24.38 76 GLY A CA 1
ATOM 563 C C . GLY A 1 84 ? 17.003 -10.844 31.782 1.00 24.74 76 GLY A C 1
ATOM 564 O O . GLY A 1 84 ? 16.081 -11.643 31.640 1.00 26.02 76 GLY A O 1
ATOM 565 N N . THR A 1 85 ? 16.815 -9.543 31.996 1.00 24.80 77 THR A N 1
ATOM 566 C CA . THR A 1 85 ? 15.488 -8.943 32.044 1.00 24.73 77 THR A CA 1
ATOM 567 C C . THR A 1 85 ? 14.729 -9.126 30.732 1.00 23.85 77 THR A C 1
ATOM 568 O O . THR A 1 85 ? 13.547 -9.487 30.724 1.00 24.45 77 THR A O 1
ATOM 572 N N . ILE A 1 86 ? 15.418 -8.880 29.624 1.00 19.57 78 ILE A N 1
ATOM 573 C CA . ILE A 1 86 ? 14.812 -8.997 28.310 1.00 19.60 78 ILE A CA 1
ATOM 574 C C . ILE A 1 86 ? 14.436 -10.449 28.056 1.00 20.36 78 ILE A C 1
ATOM 575 O O . ILE A 1 86 ? 13.356 -10.741 27.551 1.00 22.64 78 ILE A O 1
ATOM 580 N N . HIS A 1 87 ? 15.333 -11.359 28.410 1.00 20.59 79 HIS A N 1
ATOM 581 C CA . HIS A 1 87 ? 15.065 -12.776 28.223 1.00 22.63 79 HIS A CA 1
ATOM 582 C C . HIS A 1 87 ? 13.815 -13.232 28.972 1.00 24.85 79 HIS A C 1
ATOM 583 O O . HIS A 1 87 ? 12.970 -13.928 28.416 1.00 25.73 79 HIS A O 1
ATOM 590 N N . GLU A 1 88 ? 13.701 -12.840 30.233 1.00 26.61 80 GLU A N 1
ATOM 591 C CA . GLU A 1 88 ? 12.573 -13.274 31.047 1.00 31.03 80 GLU A CA 1
ATOM 592 C C . GLU A 1 88 ? 11.246 -12.728 30.531 1.00 29.38 80 GLU A C 1
ATOM 593 O O . GLU A 1 88 ? 10.235 -13.433 30.541 1.00 32.24 80 GLU A O 1
ATOM 599 N N . ARG A 1 89 ? 11.247 -11.481 30.070 1.00 27.11 81 ARG A N 1
ATOM 600 C CA . ARG A 1 89 ? 10.003 -10.831 29.675 1.00 26.55 81 ARG A CA 1
ATOM 601 C C . ARG A 1 89 ? 9.567 -11.201 28.255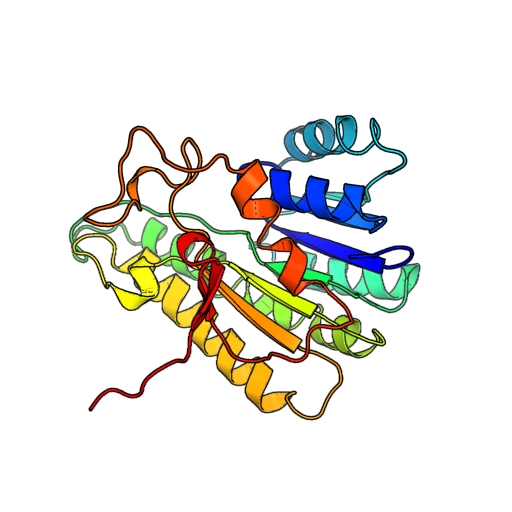 1.00 26.64 81 ARG A C 1
ATOM 602 O O . ARG A 1 89 ? 8.386 -11.472 28.013 1.00 28.69 81 ARG A O 1
ATOM 610 N N . TRP A 1 90 ? 10.520 -11.227 27.326 1.00 24.13 82 TRP A N 1
ATOM 611 C CA . TRP A 1 90 ? 10.202 -11.424 25.914 1.00 22.14 82 TRP A CA 1
ATOM 612 C C . TRP A 1 90 ? 10.862 -12.653 25.292 1.00 22.80 82 TRP A C 1
ATOM 613 O O . TRP A 1 90 ? 10.403 -13.143 24.269 1.00 24.72 82 TRP A O 1
ATOM 624 N N . GLY A 1 91 ? 11.966 -13.118 25.868 1.00 22.05 83 GLY A N 1
ATOM 625 C CA . GLY A 1 91 ? 12.634 -14.303 25.347 1.00 21.21 83 GLY A CA 1
ATOM 626 C C . GLY A 1 91 ? 13.450 -14.125 24.079 1.00 21.51 83 GLY A C 1
ATOM 627 O O . GLY A 1 91 ? 14.006 -15.092 23.552 1.00 22.23 83 GLY A O 1
ATOM 628 N N . LYS A 1 92 ? 13.512 -12.893 23.584 1.00 20.55 84 LYS A N 1
ATOM 629 C CA . LYS A 1 92 ? 14.302 -12.577 22.402 1.00 19.34 84 LYS A CA 1
ATOM 630 C C . LYS A 1 92 ? 14.536 -11.078 22.314 1.00 18.41 84 LYS A C 1
ATOM 631 O O . LYS A 1 92 ? 13.956 -10.302 23.082 1.00 19.61 84 LYS A O 1
ATOM 637 N N . LEU A 1 93 ? 15.404 -10.687 21.386 1.00 16.73 85 LEU A N 1
ATOM 638 C CA . LEU A 1 93 ? 15.593 -9.286 21.016 1.00 16.36 85 LEU A CA 1
ATOM 639 C C . LEU A 1 93 ? 15.671 -9.226 19.499 1.00 15.69 85 LEU A C 1
ATOM 640 O O . LEU A 1 93 ? 16.424 -9.976 18.900 1.00 16.23 85 LEU A O 1
ATOM 645 N N . ASP A 1 94 ? 14.887 -8.362 18.869 1.00 15.69 86 ASP A N 1
ATOM 646 C CA . ASP A 1 94 ? 14.884 -8.328 17.410 1.00 16.40 86 ASP A CA 1
ATOM 647 C C . ASP A 1 94 ? 15.896 -7.342 16.842 1.00 16.32 86 ASP A C 1
ATOM 648 O O . ASP A 1 94 ? 16.511 -7.611 15.817 1.00 17.34 86 ASP A O 1
ATOM 653 N N . ILE A 1 95 ? 16.053 -6.197 17.502 1.00 14.87 87 ILE A N 1
ATOM 654 C CA . ILE A 1 95 ? 16.861 -5.105 16.975 1.00 15.25 87 ILE A CA 1
ATOM 655 C C . ILE A 1 95 ? 17.756 -4.550 18.077 1.00 13.73 87 ILE A C 1
ATOM 656 O O . ILE A 1 95 ? 17.284 -4.257 19.178 1.00 15.11 87 ILE A O 1
ATOM 661 N N . LEU A 1 96 ? 19.047 -4.417 17.786 1.00 13.46 88 LEU A N 1
ATOM 662 C CA . LEU A 1 96 ? 19.975 -3.713 18.670 1.00 12.82 88 LEU A CA 1
ATOM 663 C C . LEU A 1 96 ? 20.519 -2.482 17.973 1.00 13.68 88 LEU A C 1
ATOM 664 O O . LEU A 1 96 ? 21.054 -2.589 16.875 1.00 14.68 88 LEU A O 1
ATOM 669 N N . VAL A 1 97 ? 20.374 -1.319 18.602 1.00 13.90 89 VAL A N 1
ATOM 670 C CA . VAL A 1 97 ? 21.031 -0.110 18.117 1.00 14.26 89 VAL A CA 1
ATOM 671 C C . VAL A 1 97 ? 22.087 0.290 19.130 1.00 12.96 89 VAL A C 1
ATOM 672 O O . VAL A 1 97 ? 21.780 0.803 20.208 1.00 15.10 89 VAL A O 1
ATOM 676 N N . ALA A 1 98 ? 23.340 0.031 18.787 1.00 14.32 90 ALA A N 1
ATOM 677 C CA . ALA A 1 98 ? 24.448 0.399 19.644 1.00 14.33 90 ALA A CA 1
ATOM 678 C C . ALA A 1 98 ? 24.862 1.808 19.263 1.00 16.45 90 ALA A C 1
ATOM 679 O O . ALA A 1 98 ? 25.620 2.007 18.315 1.00 17.96 90 ALA A O 1
ATOM 681 N N . ASN A 1 99 ? 24.335 2.783 19.990 1.00 17.89 91 ASN A N 1
ATOM 682 C CA . ASN A 1 99 ? 24.527 4.185 19.664 1.00 21.49 91 ASN A CA 1
ATOM 683 C C . ASN A 1 99 ? 25.287 4.951 20.755 1.00 23.86 91 ASN A C 1
ATOM 684 O O . ASN A 1 99 ? 25.851 6.010 20.488 1.00 25.74 91 ASN A O 1
ATOM 689 N N . ALA A 1 100 ? 25.328 4.402 21.968 1.00 24.35 92 ALA A N 1
ATOM 690 C CA . ALA A 1 100 ? 26.082 5.014 23.066 1.00 26.60 92 ALA A CA 1
ATOM 691 C C . ALA A 1 100 ? 27.525 5.360 22.662 1.00 24.72 92 ALA A C 1
ATOM 692 O O . ALA A 1 100 ? 28.173 4.599 21.937 1.00 25.14 92 ALA A O 1
ATOM 694 N N . GLY A 1 101 ? 28.019 6.514 23.112 1.00 23.92 93 GLY A N 1
ATOM 695 C CA . GLY A 1 101 ? 29.369 6.938 22.774 1.00 20.76 93 GLY A CA 1
ATOM 696 C C . GLY A 1 101 ? 29.698 8.385 23.091 1.00 20.40 93 GLY A C 1
ATOM 697 O O . GLY A 1 101 ? 28.801 9.226 23.159 1.00 25.52 93 GLY A O 1
ATOM 698 N N . ILE A 1 102 ? 30.986 8.671 23.288 1.00 18.00 94 ILE A N 1
ATOM 699 C CA . ILE A 1 102 ? 31.454 10.031 23.565 1.00 17.58 94 ILE A CA 1
ATOM 700 C C . ILE A 1 102 ? 32.545 10.430 22.581 1.00 18.62 94 ILE A C 1
ATOM 701 O O . ILE A 1 102 ? 33.223 9.579 22.009 1.00 19.85 94 ILE A O 1
ATOM 706 N N . LEU A 1 103 ? 32.730 11.731 22.392 1.00 20.44 95 LEU A N 1
ATOM 707 C CA . LEU A 1 103 ? 33.722 12.221 21.440 1.00 23.92 95 LEU A CA 1
ATOM 708 C C . LEU A 1 103 ? 35.119 12.334 22.039 1.00 22.88 95 LEU A C 1
ATOM 709 O O . LEU A 1 103 ? 36.124 12.250 21.330 1.00 24.95 95 LEU A O 1
ATOM 714 N N . GLY A 1 104 ? 35.189 12.531 23.346 1.00 21.27 96 GLY A N 1
ATOM 715 C CA . GLY A 1 104 ? 36.437 12.931 23.958 1.00 20.63 96 GLY A CA 1
ATOM 716 C C . GLY A 1 104 ? 36.780 14.358 23.567 1.00 20.83 96 GLY A C 1
ATOM 717 O O . GLY A 1 104 ? 35.896 15.182 23.330 1.00 22.59 96 GLY A O 1
ATOM 718 N N . THR A 1 105 ? 38.070 14.643 23.482 1.00 18.78 97 THR A N 1
ATOM 719 C CA . THR A 1 105 ? 38.532 16.009 23.302 1.00 17.09 97 THR A CA 1
ATOM 720 C C . THR A 1 105 ? 39.445 16.087 22.084 1.00 15.56 97 THR A C 1
ATOM 721 O O . THR A 1 105 ? 40.372 15.296 21.947 1.00 15.90 97 THR A O 1
ATOM 725 N N . ILE A 1 106 ? 39.174 17.047 21.203 1.00 14.84 98 ILE A N 1
ATOM 726 C CA . ILE A 1 106 ? 39.972 17.220 20.002 1.00 14.30 98 ILE A CA 1
ATOM 727 C C . ILE A 1 106 ? 41.311 17.811 20.394 1.00 13.86 98 ILE A C 1
ATOM 728 O O . ILE A 1 106 ? 41.350 18.870 21.020 1.00 15.49 98 ILE A O 1
ATOM 733 N N . SER A 1 107 ? 42.401 17.149 20.005 1.00 12.31 99 SER A N 1
ATOM 734 C CA . SER A 1 107 ? 43.737 17.617 20.333 1.00 15.85 99 SER A CA 1
ATOM 735 C C . SER A 1 107 ? 44.774 16.701 19.711 1.00 13.11 99 SER A C 1
ATOM 736 O O . SER A 1 107 ? 44.433 15.602 19.271 1.00 12.86 99 SER A O 1
ATOM 739 N N . PRO A 1 108 ? 46.041 17.148 19.660 1.00 12.99 100 PRO A N 1
ATOM 740 C CA . PRO A 1 108 ? 47.123 16.241 19.261 1.00 12.97 100 PRO A CA 1
ATOM 741 C C . PRO A 1 108 ? 47.083 14.989 20.125 1.00 12.16 100 PRO A C 1
ATOM 742 O O . PRO A 1 108 ? 46.738 15.073 21.312 1.00 13.15 100 PRO A O 1
ATOM 746 N N . ILE A 1 109 ? 47.435 13.845 19.548 1.00 13.00 101 ILE A N 1
ATOM 747 C CA A ILE A 1 109 ? 47.284 12.579 20.254 0.64 13.31 101 ILE A CA 1
ATOM 748 C CA B ILE A 1 109 ? 47.309 12.571 20.243 0.36 13.65 101 ILE A CA 1
ATOM 749 C C . ILE A 1 109 ? 48.090 12.596 21.557 1.00 13.97 101 ILE A C 1
ATOM 750 O O . ILE A 1 109 ? 47.645 12.053 22.564 1.00 15.36 101 ILE A O 1
ATOM 759 N N . GLY A 1 110 ? 49.236 13.277 21.565 1.00 14.97 102 GLY A N 1
ATOM 760 C CA . GLY A 1 110 ? 50.054 13.353 22.766 1.00 16.30 102 GLY A CA 1
ATOM 761 C C . GLY A 1 110 ? 49.609 14.350 23.824 1.00 17.28 102 GLY A C 1
ATOM 762 O O . GLY A 1 110 ? 50.218 14.441 24.890 1.00 20.70 102 GLY A O 1
ATOM 763 N N . HIS A 1 111 ? 48.561 15.113 23.526 1.00 14.16 103 HIS A N 1
ATOM 764 C CA . HIS A 1 111 ? 48.001 16.093 24.459 1.00 14.10 103 HIS A CA 1
ATOM 765 C C . HIS A 1 111 ? 46.770 15.550 25.181 1.00 15.22 103 HIS A C 1
ATOM 766 O O . HIS A 1 111 ? 46.235 16.192 26.085 1.00 17.67 103 HIS A O 1
ATOM 773 N N . VAL A 1 112 ? 46.289 14.392 24.742 1.00 13.58 104 VAL A N 1
ATOM 774 C CA . VAL A 1 112 ? 45.098 13.796 25.322 1.00 14.75 104 VAL A CA 1
ATOM 775 C C . VAL A 1 112 ? 45.321 13.480 26.808 1.00 14.41 104 VAL A C 1
ATOM 776 O O . VAL A 1 112 ? 46.390 13.001 27.205 1.00 15.14 104 VAL A O 1
ATOM 780 N N . GLU A 1 113 ? 44.314 13.767 27.629 1.00 15.39 105 GLU A N 1
ATOM 781 C CA . GLU A 1 113 ? 44.355 13.400 29.043 1.00 16.06 105 GLU A CA 1
ATOM 782 C C . GLU A 1 113 ? 44.076 11.907 29.196 1.00 16.27 105 GLU A C 1
ATOM 783 O O . GLU A 1 113 ? 43.214 11.364 28.512 1.00 14.96 105 GLU A O 1
ATOM 789 N N . ALA A 1 114 ? 44.798 11.251 30.100 1.00 16.28 106 ALA A N 1
ATOM 790 C CA . ALA A 1 114 ? 44.664 9.806 30.274 1.00 16.51 106 ALA A CA 1
ATOM 791 C C . ALA A 1 114 ? 43.243 9.405 30.639 1.00 14.79 106 ALA A C 1
ATOM 792 O O . ALA A 1 114 ? 42.722 8.421 30.118 1.00 16.29 106 ALA A O 1
ATOM 794 N N . LYS A 1 115 ? 42.620 10.164 31.534 1.00 17.66 107 LYS A N 1
ATOM 795 C CA . LYS A 1 115 ? 41.256 9.861 31.964 1.00 16.98 107 LYS A CA 1
ATOM 796 C C . LYS A 1 115 ? 40.300 9.887 30.773 1.00 15.66 107 LYS A C 1
ATOM 797 O O . LYS A 1 115 ? 39.402 9.053 30.657 1.00 15.72 107 LYS A O 1
ATOM 803 N N . THR A 1 116 ? 40.513 10.847 29.880 1.00 15.21 108 THR A N 1
ATOM 804 C CA . THR A 1 116 ? 39.686 10.972 28.688 1.00 13.67 108 THR A CA 1
ATOM 805 C C . THR A 1 116 ? 39.932 9.809 27.735 1.00 12.09 108 THR A C 1
ATOM 806 O O . THR A 1 116 ? 38.978 9.215 27.214 1.00 13.34 108 THR A O 1
ATOM 810 N N . PHE A 1 117 ? 41.195 9.458 27.514 1.00 12.56 109 PHE A N 1
ATOM 811 C CA . PHE A 1 117 ? 41.479 8.313 26.655 1.00 11.58 109 PHE A CA 1
ATOM 812 C C . PHE A 1 117 ? 40.811 7.049 27.188 1.00 12.92 109 PHE A C 1
ATOM 813 O O . PHE A 1 117 ? 40.153 6.322 26.443 1.00 13.45 109 PHE A O 1
ATOM 821 N N . GLU A 1 118 ? 40.976 6.792 28.481 1.00 13.92 110 GLU A N 1
ATOM 822 C CA . GLU A 1 118 ? 40.422 5.577 29.073 1.00 16.10 110 GLU A CA 1
ATOM 823 C C . GLU A 1 118 ? 38.888 5.563 28.987 1.00 15.43 110 GLU A C 1
ATOM 824 O O . GLU A 1 118 ? 38.280 4.520 28.728 1.00 16.59 110 GLU A O 1
ATOM 830 N N . LYS A 1 119 ? 38.268 6.729 29.158 1.00 14.98 111 LYS A N 1
ATOM 831 C CA . LYS A 1 119 ? 36.816 6.837 29.067 1.00 14.75 111 LYS A CA 1
ATOM 832 C C . LYS A 1 119 ? 36.324 6.596 27.637 1.00 13.00 111 LYS A C 1
ATOM 833 O O . LYS A 1 119 ? 35.314 5.919 27.420 1.00 13.03 111 LYS A O 1
ATOM 839 N N . VAL A 1 120 ? 37.014 7.185 26.664 1.00 11.94 112 VAL A N 1
ATOM 840 C CA . VAL A 1 120 ? 36.656 6.973 25.265 1.00 11.12 112 VAL A CA 1
ATOM 841 C C . VAL A 1 120 ? 36.693 5.476 24.958 1.00 11.65 112 VAL A C 1
ATOM 842 O O . VAL A 1 120 ? 35.747 4.921 24.393 1.00 12.76 112 VAL A O 1
ATOM 846 N N . MET A 1 121 ? 37.759 4.799 25.358 1.00 11.73 113 MET A N 1
ATOM 847 C CA . MET A 1 121 ? 37.837 3.376 25.055 1.00 12.49 113 MET A CA 1
ATOM 848 C C . MET A 1 121 ? 36.819 2.554 25.855 1.00 12.66 113 MET A C 1
ATOM 849 O O . MET A 1 121 ? 36.211 1.613 25.324 1.00 12.80 113 MET A O 1
ATOM 854 N N . ASN A 1 122 ? 36.609 2.905 27.117 1.00 12.65 114 ASN A N 1
ATOM 855 C CA . ASN A 1 122 ? 35.702 2.115 27.945 1.00 12.43 114 ASN A CA 1
ATOM 856 C C . ASN A 1 122 ? 34.253 2.254 27.492 1.00 11.94 114 ASN A C 1
ATOM 857 O O . ASN A 1 122 ? 33.513 1.265 27.442 1.00 12.09 114 ASN A O 1
ATOM 862 N N . ILE A 1 123 ? 33.843 3.472 27.156 1.00 12.38 115 ILE A N 1
ATOM 863 C CA . ILE A 1 123 ? 32.483 3.690 26.682 1.00 12.15 115 ILE A CA 1
ATOM 864 C C . ILE A 1 123 ? 32.310 3.261 25.228 1.00 11.65 115 ILE A C 1
ATOM 865 O O . ILE A 1 123 ? 31.363 2.534 24.889 1.00 13.01 115 ILE A O 1
ATOM 870 N N . ASN A 1 124 ? 33.215 3.696 24.360 1.00 11.47 116 ASN A N 1
ATOM 871 C CA . ASN A 1 124 ? 32.990 3.502 22.935 1.00 12.12 116 ASN A CA 1
ATOM 872 C C . ASN A 1 124 ? 33.300 2.094 22.463 1.00 11.62 116 ASN A C 1
ATOM 873 O O . ASN A 1 124 ? 32.725 1.647 21.471 1.00 11.72 116 ASN A O 1
ATOM 878 N N . VAL A 1 125 ? 34.218 1.406 23.141 1.00 11.35 117 VAL A N 1
ATOM 879 C CA . VAL A 1 125 ? 34.630 0.065 22.697 1.00 11.44 117 VAL A CA 1
ATOM 880 C C . VAL A 1 125 ? 34.178 -0.995 23.697 1.00 11.20 117 VAL A C 1
ATOM 881 O O . VAL A 1 125 ? 33.395 -1.875 23.358 1.00 11.60 117 VAL A O 1
ATOM 885 N N . THR A 1 126 ? 34.685 -0.939 24.920 1.00 11.28 118 THR A N 1
ATOM 886 C CA . THR A 1 126 ? 34.426 -2.026 25.852 1.00 11.39 118 THR A CA 1
ATOM 887 C C . THR A 1 126 ? 32.936 -2.174 26.176 1.00 10.34 118 THR A C 1
ATOM 888 O O . THR A 1 126 ? 32.430 -3.287 26.229 1.00 12.19 118 THR A O 1
ATOM 892 N N . SER A 1 127 ? 32.213 -1.071 26.363 1.00 11.63 119 SER A N 1
ATOM 893 C CA A SER A 1 127 ? 30.797 -1.177 26.692 0.41 11.78 119 SER A CA 1
ATOM 894 C CA B SER A 1 127 ? 30.797 -1.185 26.705 0.59 11.35 119 SER A CA 1
ATOM 895 C C . SER A 1 127 ? 29.994 -1.716 25.515 1.00 11.81 119 SER A C 1
ATOM 896 O O . SER A 1 127 ? 28.971 -2.357 25.707 1.00 12.48 119 SER A O 1
ATOM 901 N N . VAL A 1 128 ? 30.468 -1.461 24.292 1.00 10.90 120 VAL A N 1
ATOM 902 C CA . VAL A 1 128 ? 29.822 -2.014 23.101 1.00 12.16 120 VAL A CA 1
ATOM 903 C C . VAL A 1 128 ? 30.042 -3.521 23.083 1.00 11.46 120 VAL A C 1
ATOM 904 O O . VAL A 1 128 ? 29.106 -4.285 22.842 1.00 11.35 120 VAL A O 1
ATOM 908 N N . TRP A 1 129 ? 31.269 -3.960 23.347 1.00 10.90 121 TRP A N 1
ATOM 909 C CA . TRP A 1 129 ? 31.504 -5.394 23.440 1.00 10.36 121 TRP A CA 1
ATOM 910 C C . TRP A 1 129 ? 30.637 -6.032 24.544 1.00 11.73 121 TRP A C 1
ATOM 911 O O . TRP A 1 129 ? 30.037 -7.100 24.342 1.00 11.83 121 TRP A O 1
ATOM 922 N N . ARG A 1 130 ? 30.551 -5.378 25.699 1.00 10.95 122 ARG A N 1
ATOM 923 C CA . ARG A 1 130 ? 29.776 -5.919 26.810 1.00 12.48 122 ARG A CA 1
ATOM 924 C C . ARG A 1 130 ? 28.309 -6.093 26.422 1.00 11.92 122 ARG A C 1
ATOM 925 O O . ARG A 1 130 ? 27.658 -7.090 26.761 1.00 13.78 122 ARG A O 1
ATOM 933 N N . LEU A 1 131 ? 27.792 -5.104 25.707 1.00 12.24 123 LEU A N 1
ATOM 934 C CA . LEU A 1 131 ? 26.429 -5.150 25.207 1.00 13.58 123 LEU A CA 1
ATOM 935 C C . LEU A 1 131 ? 26.241 -6.305 24.223 1.00 13.51 123 LEU A C 1
ATOM 936 O O . LEU A 1 131 ? 25.260 -7.048 24.308 1.00 13.41 123 LEU A O 1
ATOM 941 N N . ILE A 1 132 ? 27.181 -6.454 23.288 1.00 12.96 124 ILE A N 1
ATOM 942 C CA . ILE A 1 132 ? 27.130 -7.556 22.320 1.00 12.68 124 ILE A CA 1
ATOM 943 C C . ILE A 1 132 ? 27.064 -8.885 23.058 1.00 11.79 124 ILE A C 1
ATOM 944 O O . ILE A 1 132 ? 26.223 -9.732 22.756 1.00 13.20 124 ILE A O 1
ATOM 949 N N . ARG A 1 133 ? 27.945 -9.070 24.035 1.00 11.84 125 ARG A N 1
ATOM 950 C CA . ARG A 1 133 ? 27.955 -10.328 24.784 1.00 11.97 125 ARG A CA 1
ATOM 951 C C . ARG A 1 133 ? 26.620 -10.569 25.487 1.00 13.39 125 ARG A C 1
ATOM 952 O O . ARG A 1 133 ? 26.113 -11.696 25.542 1.00 14.85 125 ARG A O 1
ATOM 960 N N . SER A 1 134 ? 26.030 -9.502 26.001 1.00 13.29 126 SER A N 1
ATOM 961 C CA A SER A 1 134 ? 24.799 -9.640 26.753 0.74 13.25 126 SER A CA 1
ATOM 962 C CA B SER A 1 134 ? 24.792 -9.614 26.756 0.26 13.55 126 SER A CA 1
ATOM 963 C C . SER A 1 134 ? 23.586 -9.964 25.884 1.00 13.38 126 SER A C 1
ATOM 964 O O . SER A 1 134 ? 22.725 -10.751 26.297 1.00 16.40 126 SER A O 1
ATOM 969 N N . VAL A 1 135 ? 23.507 -9.385 24.682 1.00 13.52 127 VAL A N 1
ATOM 970 C CA . VAL A 1 135 ? 22.291 -9.584 23.893 1.00 13.69 127 VAL A CA 1
ATOM 971 C C . VAL A 1 135 ? 22.457 -10.436 22.638 1.00 12.97 127 VAL A C 1
ATOM 972 O O . VAL A 1 135 ? 21.466 -10.706 21.959 1.00 14.48 127 VAL A O 1
ATOM 976 N N . ASP A 1 136 ? 23.679 -10.869 22.326 1.00 13.89 128 ASP A N 1
ATOM 977 C CA . ASP A 1 136 ? 23.892 -11.792 21.201 1.00 14.75 128 ASP A CA 1
ATOM 978 C C . ASP A 1 136 ? 22.957 -13.029 21.271 1.00 15.31 128 ASP A C 1
ATOM 979 O O . ASP A 1 136 ? 22.295 -13.329 20.287 1.00 15.15 128 ASP A O 1
ATOM 984 N N . PRO A 1 137 ? 22.860 -13.716 22.437 1.00 15.52 129 PRO A N 1
ATOM 985 C CA . PRO A 1 137 ? 21.926 -14.857 22.470 1.00 15.41 129 PRO A CA 1
ATOM 986 C C . PRO A 1 137 ? 20.474 -14.473 22.203 1.00 15.47 129 PRO A C 1
ATOM 987 O O . PRO A 1 137 ? 19.725 -15.252 21.598 1.00 16.51 129 PRO A O 1
ATOM 991 N N . LEU A 1 138 ? 20.078 -13.288 22.656 1.00 15.71 130 LEU A N 1
ATOM 992 C CA . LEU A 1 138 ? 18.709 -12.829 22.450 1.00 15.76 130 LEU A CA 1
ATOM 993 C C . LEU A 1 138 ? 18.442 -12.497 20.991 1.00 15.20 130 LEU A C 1
ATOM 994 O O . LEU A 1 138 ? 17.370 -12.795 20.468 1.00 16.64 130 LEU A O 1
ATOM 999 N N . LEU A 1 139 ? 19.417 -11.870 20.336 1.00 13.81 131 LEU A N 1
ATOM 1000 C CA . LEU A 1 139 ? 19.304 -11.575 18.907 1.00 12.75 131 LEU A CA 1
ATOM 1001 C C . LEU A 1 139 ? 19.201 -12.845 18.073 1.00 16.20 131 LEU A C 1
ATOM 1002 O O . LEU A 1 139 ? 18.510 -12.868 17.054 1.00 17.27 131 LEU A O 1
ATOM 1007 N N . ARG A 1 140 ? 19.888 -13.901 18.499 1.00 16.30 132 ARG A N 1
ATOM 1008 C CA . ARG A 1 140 ? 19.808 -15.177 17.781 1.00 17.46 132 ARG A CA 1
ATOM 1009 C C . ARG A 1 140 ? 18.453 -15.855 17.938 1.00 19.13 132 ARG A C 1
ATOM 1010 O O . ARG A 1 140 ? 18.078 -16.693 17.113 1.00 22.64 132 ARG A O 1
ATOM 1018 N N . ALA A 1 141 ? 17.715 -15.478 18.980 1.00 18.70 133 ALA A N 1
ATOM 1019 C CA . ALA A 1 141 ? 16.399 -16.062 19.229 1.00 19.88 133 ALA A CA 1
ATOM 1020 C C . ALA A 1 141 ? 15.316 -15.395 18.378 1.00 19.55 133 ALA A C 1
ATOM 1021 O O . ALA A 1 141 ? 14.223 -15.933 18.216 1.00 23.35 133 ALA A O 1
ATOM 1023 N N . SER A 1 142 ? 15.624 -14.222 17.833 1.00 19.18 134 SER A N 1
ATOM 1024 C CA . SER A 1 142 ? 14.745 -13.561 16.874 1.00 18.79 134 SER A CA 1
ATOM 1025 C C . SER A 1 142 ? 14.679 -14.350 15.565 1.00 20.78 134 SER A C 1
ATOM 1026 O O . SER A 1 142 ? 15.636 -15.033 15.205 1.00 22.22 134 SER A O 1
ATOM 1029 N N . ASP A 1 143 ? 13.565 -14.254 14.846 1.00 21.69 135 ASP A N 1
ATOM 1030 C CA . ASP A 1 143 ? 13.514 -14.852 13.517 1.00 24.16 135 ASP A CA 1
ATOM 1031 C C . ASP A 1 143 ? 14.248 -13.988 12.483 1.00 23.01 135 ASP A C 1
ATOM 1032 O O . ASP A 1 143 ? 14.414 -14.396 11.340 1.00 25.19 135 ASP A O 1
ATOM 1037 N N . ALA A 1 144 ? 14.695 -12.802 12.893 1.00 19.46 136 ALA A N 1
ATOM 1038 C CA . ALA A 1 144 ? 15.432 -11.900 12.004 1.00 21.11 136 ALA A CA 1
ATOM 1039 C C . ALA A 1 144 ? 16.183 -10.845 12.808 1.00 18.28 136 ALA A C 1
ATOM 1040 O O . ALA A 1 144 ? 15.895 -9.651 12.709 1.00 20.02 136 ALA A O 1
ATOM 1042 N N . GLY A 1 145 ? 17.138 -11.281 13.618 1.00 16.25 137 GLY A N 1
ATOM 1043 C CA . GLY A 1 145 ? 17.885 -10.345 14.448 1.00 15.90 137 GLY A CA 1
ATOM 1044 C C . GLY A 1 145 ? 18.700 -9.357 13.633 1.00 14.83 137 GLY A C 1
ATOM 1045 O O . GLY A 1 145 ? 19.324 -9.721 12.636 1.00 16.41 137 GLY A O 1
ATOM 1046 N N . ARG A 1 146 ? 18.696 -8.103 14.071 1.00 15.48 138 ARG A N 1
ATOM 1047 C CA . ARG A 1 146 ? 19.351 -7.020 13.352 1.00 15.01 138 ARG A CA 1
ATOM 1048 C C . ARG A 1 146 ? 20.164 -6.182 14.327 1.00 14.27 138 ARG A C 1
ATOM 1049 O O . ARG A 1 146 ? 19.615 -5.638 15.289 1.00 17.38 138 ARG A O 1
ATOM 1057 N N . ALA A 1 147 ? 21.469 -6.090 14.087 1.00 13.12 139 ALA A N 1
ATOM 1058 C CA . ALA A 1 147 ? 22.333 -5.246 14.895 1.00 14.09 139 ALA A CA 1
ATOM 1059 C C . ALA A 1 147 ? 22.808 -4.077 14.052 1.00 12.81 139 ALA A C 1
ATOM 1060 O O . ALA A 1 147 ? 23.229 -4.261 12.901 1.00 14.13 139 ALA A O 1
ATOM 1062 N N . ILE A 1 148 ? 22.741 -2.887 14.645 1.00 12.73 140 ILE A N 1
ATOM 1063 C CA . ILE A 1 148 ? 23.024 -1.614 13.990 1.00 13.32 140 ILE A CA 1
ATOM 1064 C C . ILE A 1 148 ? 24.064 -0.891 14.833 1.00 12.76 140 ILE A C 1
ATOM 1065 O O . ILE A 1 148 ? 23.766 -0.387 15.924 1.00 13.44 140 ILE A O 1
ATOM 1070 N N . MET A 1 149 ? 25.289 -0.835 14.335 1.00 11.69 141 MET A N 1
ATOM 1071 C CA . MET A 1 149 ? 26.398 -0.362 15.142 1.00 12.23 141 MET A CA 1
ATOM 1072 C C . MET A 1 149 ? 26.822 1.027 14.665 1.00 11.37 141 MET A C 1
ATOM 1073 O O . MET A 1 149 ? 27.328 1.185 13.559 1.00 12.62 141 MET A O 1
ATOM 1078 N N . LEU A 1 150 ? 26.618 2.035 15.503 1.00 11.83 142 LEU A N 1
ATOM 1079 C CA . LEU A 1 150 ? 26.888 3.410 15.087 1.00 12.36 142 LEU A CA 1
ATOM 1080 C C . LEU A 1 150 ? 28.386 3.694 15.089 1.00 13.60 142 LEU A C 1
ATOM 1081 O O . LEU A 1 150 ? 29.082 3.407 16.068 1.00 16.05 142 LEU A O 1
ATOM 1086 N N . SER A 1 151 ? 28.872 4.255 13.983 1.00 12.93 143 SER A N 1
ATOM 1087 C CA . SER A 1 151 ? 30.270 4.612 13.864 1.00 12.85 143 SER A CA 1
ATOM 1088 C C . SER A 1 151 ? 30.382 6.078 13.428 1.00 13.39 143 SER A C 1
ATOM 1089 O O . SER A 1 151 ? 29.489 6.888 13.712 1.00 14.71 143 SER A O 1
ATOM 1092 N N . SER A 1 152 ? 31.473 6.402 12.743 1.00 12.59 144 SER A N 1
ATOM 1093 C CA . SER A 1 152 ? 31.793 7.772 12.339 1.00 12.16 144 SER A CA 1
ATOM 1094 C C . SER A 1 152 ? 32.716 7.699 11.149 1.00 14.18 144 SER A C 1
ATOM 1095 O O . SER A 1 152 ? 33.549 6.797 11.072 1.00 14.22 144 SER A O 1
ATOM 1098 N N . GLY A 1 153 ? 32.597 8.655 10.236 1.00 14.88 145 GLY A N 1
ATOM 1099 C CA . GLY A 1 153 ? 33.496 8.696 9.106 1.00 13.42 145 GLY A CA 1
ATOM 1100 C C . GLY A 1 153 ? 34.959 8.819 9.497 1.00 14.01 145 GLY A C 1
ATOM 1101 O O . GLY A 1 153 ? 35.831 8.393 8.728 1.00 14.89 145 GLY A O 1
ATOM 1102 N N . VAL A 1 154 ? 35.247 9.381 10.675 1.00 15.34 146 VAL A N 1
ATOM 1103 C CA . VAL A 1 154 ? 36.646 9.593 11.037 1.00 16.27 146 VAL A CA 1
ATOM 1104 C C . VAL A 1 154 ? 37.319 8.259 11.354 1.00 13.77 146 VAL A C 1
ATOM 1105 O O . VAL A 1 154 ? 38.549 8.189 11.376 1.00 14.50 146 VAL A O 1
ATOM 1109 N N . ALA A 1 155 ? 36.530 7.202 11.569 1.00 12.73 147 ALA A N 1
ATOM 1110 C CA . ALA A 1 155 ? 37.091 5.854 11.714 1.00 12.88 147 ALA A CA 1
ATOM 1111 C C . ALA A 1 155 ? 37.944 5.477 10.498 1.00 14.33 147 ALA A C 1
ATOM 1112 O O . ALA A 1 155 ? 38.895 4.696 10.612 1.00 16.33 147 ALA A O 1
ATOM 1114 N N . HIS A 1 156 ? 37.581 6.014 9.333 1.00 13.78 148 HIS A N 1
ATOM 1115 C CA . HIS A 1 156 ? 38.311 5.725 8.102 1.00 13.84 148 HIS A CA 1
ATOM 1116 C C . HIS A 1 156 ? 39.123 6.905 7.577 1.00 14.92 148 HIS A C 1
ATOM 1117 O O . HIS A 1 156 ? 40.171 6.704 6.972 1.00 18.62 148 HIS A O 1
ATOM 1124 N N . SER A 1 157 ? 38.657 8.131 7.806 1.00 15.50 149 SER A N 1
ATOM 1125 C CA . SER A 1 157 ? 39.421 9.294 7.347 1.00 15.80 149 SER A CA 1
ATOM 1126 C C . SER A 1 157 ? 40.641 9.587 8.224 1.00 15.02 149 SER A C 1
ATOM 1127 O O . SER A 1 157 ? 41.581 10.237 7.768 1.00 17.10 149 SER A O 1
ATOM 1130 N N . CYS A 1 158 ? 40.613 9.124 9.475 1.00 14.08 150 CYS A N 1
ATOM 1131 C CA . CYS A 1 158 ? 41.741 9.293 10.400 1.00 14.55 150 CYS A CA 1
ATOM 1132 C C . CYS A 1 158 ? 42.172 10.754 10.473 1.00 14.68 150 CYS A C 1
ATOM 1133 O O . CYS A 1 158 ? 43.351 11.098 10.364 1.00 16.62 150 CYS A O 1
ATOM 1136 N N . ARG A 1 159 ? 41.173 11.600 10.664 1.00 15.15 151 ARG A N 1
ATOM 1137 C CA A ARG A 1 159 ? 41.357 13.034 10.754 0.56 15.21 151 ARG A CA 1
ATOM 1138 C CA B ARG A 1 159 ? 41.369 13.038 10.742 0.44 15.88 151 ARG A CA 1
ATOM 1139 C C . ARG A 1 159 ? 42.359 13.424 11.841 1.00 14.69 151 ARG A C 1
ATOM 1140 O O . ARG A 1 159 ? 42.326 12.876 12.951 1.00 14.54 151 ARG A O 1
ATOM 1155 N N . ALA A 1 160 ? 43.249 14.360 11.523 1.00 14.31 152 ALA A N 1
ATOM 1156 C CA . ALA A 1 160 ? 44.175 14.896 12.513 1.00 14.67 152 ALA A CA 1
ATOM 1157 C C . ALA A 1 160 ? 43.409 15.411 13.735 1.00 13.93 152 ALA A C 1
ATOM 1158 O O . ALA A 1 160 ? 42.383 16.095 13.591 1.00 14.84 152 ALA A O 1
ATOM 1160 N N . PHE A 1 161 ? 43.926 15.085 14.920 1.00 12.46 153 PHE A N 1
ATOM 1161 C CA . PHE A 1 161 ? 43.451 15.584 16.229 1.00 12.83 153 PHE A CA 1
ATOM 1162 C C . PHE A 1 161 ? 42.192 14.867 16.711 1.00 11.71 153 PHE A C 1
ATOM 1163 O O . PHE A 1 161 ? 41.655 15.190 17.764 1.00 13.12 153 PHE A O 1
ATOM 1171 N N . TRP A 1 162 ? 41.783 13.825 15.982 1.00 11.47 154 TRP A N 1
ATOM 1172 C CA . TRP A 1 162 ? 40.617 13.022 16.360 1.00 11.64 154 TRP A CA 1
ATOM 1173 C C . TRP A 1 162 ? 40.995 11.575 16.709 1.00 11.93 154 TRP A C 1
ATOM 1174 O O . TRP A 1 162 ? 40.160 10.677 16.642 1.00 12.46 154 TRP A O 1
ATOM 1185 N N . GLY A 1 163 ? 42.237 11.365 17.131 1.00 11.79 155 GLY A N 1
ATOM 1186 C CA . GLY A 1 163 ? 42.789 10.021 17.263 1.00 12.22 155 GLY A CA 1
ATOM 1187 C C . GLY A 1 163 ? 42.057 9.005 18.126 1.00 11.33 155 GLY A C 1
ATOM 1188 O O . GLY A 1 163 ? 41.692 7.927 17.646 1.00 11.26 155 GLY A O 1
ATOM 1189 N N . PRO A 1 164 ? 41.855 9.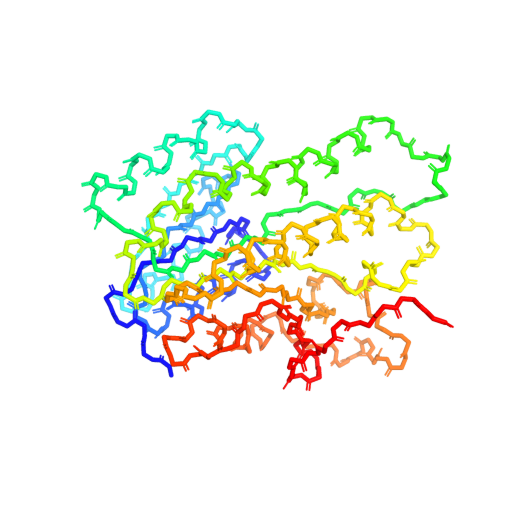321 19.412 1.00 12.15 156 PRO A N 1
ATOM 1190 C CA . PRO A 1 164 ? 41.200 8.333 20.281 1.00 11.10 156 PRO A CA 1
ATOM 1191 C C . PRO A 1 164 ? 39.783 8.006 19.811 1.00 10.01 156 PRO A C 1
ATOM 1192 O O . PRO A 1 164 ? 39.402 6.832 19.750 1.00 10.67 156 PRO A O 1
ATOM 1196 N N . TYR A 1 165 ? 39.020 9.023 19.436 1.00 10.36 157 TYR A N 1
ATOM 1197 C CA . TYR A 1 165 ? 37.669 8.786 18.963 1.00 9.39 157 TYR A CA 1
ATOM 1198 C C . TYR A 1 165 ? 37.671 7.950 17.687 1.00 10.60 157 TYR A C 1
ATOM 1199 O O . TYR A 1 165 ? 36.929 6.956 17.574 1.00 10.21 157 TYR A O 1
ATOM 1208 N N . ALA A 1 166 ? 38.489 8.351 16.718 1.00 10.92 158 ALA A N 1
ATOM 1209 C CA . ALA A 1 166 ? 38.585 7.622 15.456 1.00 10.88 158 ALA A CA 1
ATOM 1210 C C . ALA A 1 166 ? 38.952 6.158 15.695 1.00 10.73 158 ALA A C 1
ATOM 1211 O O . ALA A 1 166 ? 38.345 5.252 15.113 1.00 11.33 158 ALA A O 1
ATOM 1213 N N . ALA A 1 167 ? 39.944 5.931 16.551 1.00 10.41 159 ALA A N 1
ATOM 1214 C CA . ALA A 1 167 ? 40.400 4.572 16.814 1.00 9.81 159 ALA A CA 1
ATOM 1215 C C . ALA A 1 167 ? 39.309 3.750 17.479 1.00 9.73 159 ALA A C 1
ATOM 1216 O O . ALA A 1 167 ? 39.146 2.567 17.162 1.00 10.89 159 ALA A O 1
ATOM 1218 N N . SER A 1 168 ? 38.569 4.369 18.398 1.00 9.34 160 SER A N 1
ATOM 1219 C CA . SER A 1 168 ? 37.502 3.654 19.097 1.00 9.27 160 SER A CA 1
ATOM 1220 C C . SER A 1 168 ? 36.419 3.208 18.117 1.00 11.14 160 SER A C 1
ATOM 1221 O O . SER A 1 168 ? 35.887 2.099 18.239 1.00 10.66 160 SER A O 1
ATOM 1224 N N . LYS A 1 169 ? 36.101 4.050 17.138 1.00 10.23 161 LYS A N 1
ATOM 1225 C CA . LYS A 1 169 ? 35.045 3.713 16.186 1.00 10.44 161 LYS A CA 1
ATOM 1226 C C . LYS A 1 169 ? 35.546 2.683 15.165 1.00 10.60 161 LYS A C 1
ATOM 1227 O O . LYS A 1 169 ? 34.792 1.812 14.739 1.00 11.92 161 LYS A O 1
ATOM 1233 N N . ALA A 1 170 ? 36.822 2.754 14.802 1.00 10.34 162 ALA A N 1
ATOM 1234 C CA . ALA A 1 170 ? 37.411 1.698 13.963 1.00 10.47 162 ALA A CA 1
ATOM 1235 C C . ALA A 1 170 ? 37.326 0.339 14.677 1.00 10.99 162 ALA A C 1
ATOM 1236 O O . ALA A 1 170 ? 37.010 -0.685 14.058 1.00 11.11 162 ALA A O 1
ATOM 1238 N N . ALA A 1 171 ? 37.589 0.336 15.981 1.00 10.30 163 ALA A N 1
ATOM 1239 C CA . ALA A 1 171 ? 37.514 -0.898 16.757 1.00 10.26 163 ALA A CA 1
ATOM 1240 C C . ALA A 1 171 ? 36.087 -1.449 16.756 1.00 10.21 163 ALA A C 1
ATOM 1241 O O . ALA A 1 171 ? 35.884 -2.658 16.619 1.00 11.57 163 ALA A O 1
ATOM 1243 N N . VAL A 1 172 ? 35.101 -0.576 16.941 1.00 10.94 164 VAL A N 1
ATOM 1244 C CA . VAL A 1 172 ? 33.702 -0.991 16.885 1.00 10.88 164 VAL A CA 1
ATOM 1245 C C . VAL A 1 172 ? 33.382 -1.637 15.546 1.00 11.14 164 VAL A C 1
ATOM 1246 O O . VAL A 1 172 ? 32.782 -2.714 15.498 1.00 11.94 164 VAL A O 1
ATOM 1250 N N . GLU A 1 173 ? 33.780 -0.997 14.452 1.00 11.27 165 GLU A N 1
ATOM 1251 C CA . GLU A 1 173 ? 33.491 -1.570 13.136 1.00 11.34 165 GLU A CA 1
ATOM 1252 C C . GLU A 1 173 ? 34.156 -2.934 12.957 1.00 11.01 165 GLU A C 1
ATOM 1253 O O . GLU A 1 173 ? 33.556 -3.835 12.381 1.00 11.92 165 GLU A O 1
ATOM 1259 N N . VAL A 1 174 ? 35.385 -3.089 13.441 1.00 10.20 166 VAL A N 1
ATOM 1260 C CA . VAL A 1 174 ? 36.052 -4.378 13.294 1.00 10.54 166 VAL A CA 1
ATOM 1261 C C . VAL A 1 174 ? 35.359 -5.440 14.144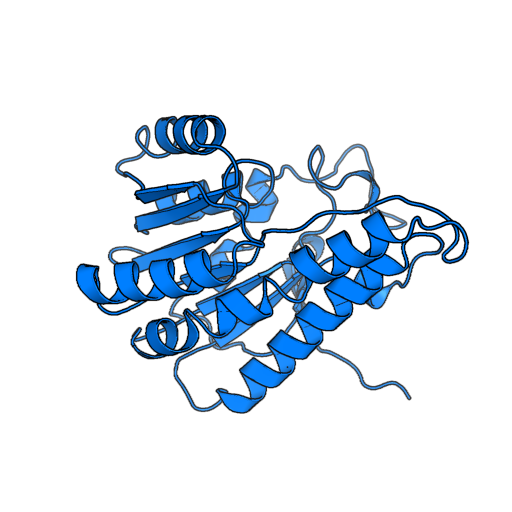 1.00 10.95 166 VAL A C 1
ATOM 1262 O O . VAL A 1 174 ? 35.149 -6.560 13.668 1.00 12.47 166 VAL A O 1
ATOM 1266 N N . MET A 1 175 ? 34.977 -5.112 15.381 1.00 10.76 167 MET A N 1
ATOM 1267 C CA . MET A 1 175 ? 34.193 -6.075 16.167 1.00 11.51 167 MET A CA 1
ATOM 1268 C C . MET A 1 175 ? 32.926 -6.490 15.416 1.00 11.46 167 MET A C 1
ATOM 1269 O O . MET A 1 175 ? 32.574 -7.672 15.381 1.00 13.27 167 MET A O 1
ATOM 1274 N N . ALA A 1 176 ? 32.241 -5.514 14.829 1.00 12.47 168 ALA A N 1
ATOM 1275 C CA . ALA A 1 176 ? 31.018 -5.783 14.080 1.00 11.25 168 ALA A CA 1
ATOM 1276 C C . ALA A 1 176 ? 31.281 -6.674 12.867 1.00 11.96 168 ALA A C 1
ATOM 1277 O O . ALA A 1 176 ? 30.494 -7.583 12.590 1.00 12.78 168 ALA A O 1
ATOM 1279 N N . ARG A 1 177 ? 32.378 -6.420 12.146 1.00 10.45 169 ARG A N 1
ATOM 1280 C CA . ARG A 1 177 ? 32.726 -7.248 10.990 1.00 11.68 169 ARG A CA 1
ATOM 1281 C C . ARG A 1 177 ? 33.036 -8.680 11.396 1.00 11.41 169 ARG A C 1
ATOM 1282 O O . ARG A 1 177 ? 32.605 -9.617 10.722 1.00 12.89 169 ARG A O 1
ATOM 1290 N N . CYS A 1 178 ? 33.782 -8.851 12.488 1.00 10.87 170 CYS A N 1
ATOM 1291 C CA . CYS A 1 178 ? 34.097 -10.196 12.968 1.00 10.75 170 CYS A CA 1
ATOM 1292 C C . CYS A 1 178 ? 32.829 -10.929 13.407 1.00 11.88 170 CYS A C 1
ATOM 1293 O O . CYS A 1 178 ? 32.631 -12.087 13.068 1.00 12.30 170 CYS A O 1
ATOM 1296 N N . TRP A 1 179 ? 31.978 -10.243 14.159 1.00 11.86 171 TRP A N 1
ATOM 1297 C CA . TRP A 1 179 ? 30.702 -10.789 14.607 1.00 12.23 171 TRP A CA 1
ATOM 1298 C C . TRP A 1 179 ? 29.838 -11.220 13.411 1.00 12.53 171 TRP A C 1
ATOM 1299 O O . TRP A 1 179 ? 29.263 -12.316 13.406 1.00 13.02 171 TRP A O 1
ATOM 1310 N N . ALA A 1 180 ? 29.770 -10.369 12.386 1.00 14.09 172 ALA A N 1
ATOM 1311 C CA . ALA A 1 180 ? 29.025 -10.685 11.165 1.00 13.66 172 ALA A CA 1
ATOM 1312 C C . ALA A 1 180 ? 29.594 -11.927 10.475 1.00 13.85 172 ALA A C 1
ATOM 1313 O O . ALA A 1 180 ? 28.842 -12.787 10.021 1.00 16.85 172 ALA A O 1
ATOM 1315 N N . GLU A 1 181 ? 30.920 -12.034 10.408 1.00 12.99 173 GLU A N 1
ATOM 1316 C CA . GLU A 1 181 ? 31.529 -13.209 9.781 1.00 15.57 173 GLU A CA 1
ATOM 1317 C C . GLU A 1 181 ? 31.217 -14.481 10.573 1.00 15.18 173 GLU A C 1
ATOM 1318 O O . GLU A 1 181 ? 30.965 -15.546 9.994 1.00 19.04 173 GLU A O 1
ATOM 1324 N N . GLU A 1 182 ? 31.220 -14.371 11.894 1.00 13.45 174 GLU A N 1
ATOM 1325 C CA . GLU A 1 182 ? 30.946 -15.520 12.758 1.00 12.68 174 GLU A CA 1
ATOM 1326 C C . GLU A 1 182 ? 29.507 -16.017 12.621 1.00 14.17 174 GLU A C 1
ATOM 1327 O O . GLU A 1 182 ? 29.224 -17.194 12.861 1.00 17.15 174 GLU A O 1
ATOM 1333 N N . THR A 1 183 ? 28.608 -15.128 12.212 1.00 13.63 175 THR A N 1
ATOM 1334 C CA . THR A 1 183 ? 27.184 -15.424 12.194 1.00 15.03 175 THR A CA 1
ATOM 1335 C C . THR A 1 183 ? 26.564 -15.384 10.798 1.00 17.38 175 THR A C 1
ATOM 1336 O O . THR A 1 183 ? 25.346 -15.386 10.655 1.00 18.23 175 THR A 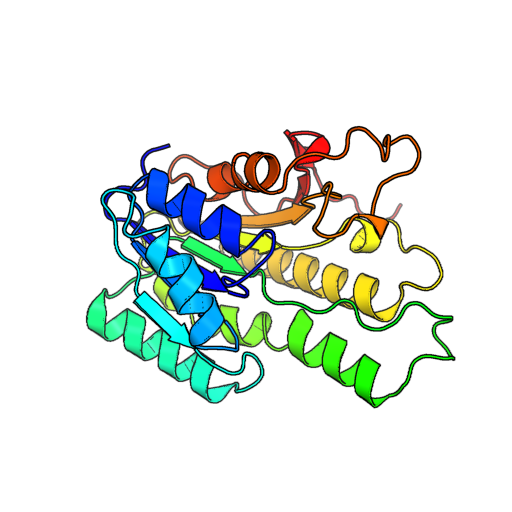O 1
ATOM 1340 N N . LYS A 1 184 ? 27.391 -15.338 9.766 1.00 20.07 176 LYS A N 1
ATOM 1341 C CA . LYS A 1 184 ? 26.860 -15.035 8.443 1.00 24.00 176 LYS A CA 1
ATOM 1342 C C . LYS A 1 184 ? 25.877 -16.086 7.905 1.00 25.53 176 LYS A C 1
ATOM 1343 O O . LYS A 1 184 ? 25.071 -15.770 7.033 1.00 27.28 176 LYS A O 1
ATOM 1349 N N . LYS A 1 185 ? 25.909 -17.310 8.430 1.00 24.34 177 LYS A N 1
ATOM 1350 C CA . LYS A 1 185 ? 24.976 -18.337 7.959 1.00 26.04 177 LYS A CA 1
ATOM 1351 C C . LYS A 1 185 ? 23.667 -18.351 8.748 1.00 24.24 177 LYS A C 1
ATOM 1352 O O . LYS A 1 185 ? 22.746 -19.116 8.432 1.00 25.74 177 LYS A O 1
ATOM 1358 N N . MET A 1 186 ? 23.593 -17.498 9.766 1.00 22.85 178 MET A N 1
ATOM 1359 C CA . MET A 1 186 ? 22.414 -17.386 10.614 1.00 21.38 178 MET A CA 1
ATOM 1360 C C . MET A 1 186 ? 21.464 -16.308 10.100 1.00 21.68 178 MET A C 1
ATOM 1361 O O . MET A 1 186 ? 21.780 -15.590 9.151 1.00 24.23 178 MET A O 1
ATOM 1366 N N . LYS A 1 187 ? 20.307 -16.187 10.741 1.00 21.06 179 LYS A N 1
ATOM 1367 C CA . LYS A 1 187 ? 19.340 -15.156 10.370 1.00 21.53 179 LYS A CA 1
ATOM 1368 C C . LYS A 1 187 ? 19.779 -13.766 10.828 1.00 19.71 179 LYS A C 1
ATOM 1369 O O . LYS A 1 187 ? 19.351 -12.762 10.270 1.00 20.54 179 LYS A O 1
ATOM 1375 N N . LEU A 1 188 ? 20.639 -13.725 11.840 1.00 17.64 180 LEU A N 1
ATOM 1376 C CA . LEU A 1 188 ? 21.178 -12.475 12.359 1.00 16.70 180 LEU A CA 1
ATOM 1377 C C . LEU A 1 188 ? 22.007 -11.724 11.318 1.00 16.08 180 LEU A C 1
ATOM 1378 O O . LEU A 1 188 ? 22.867 -12.315 10.668 1.00 17.16 180 LEU A O 1
ATOM 1383 N N . LYS A 1 189 ? 21.740 -10.427 11.169 1.00 15.76 181 LYS A N 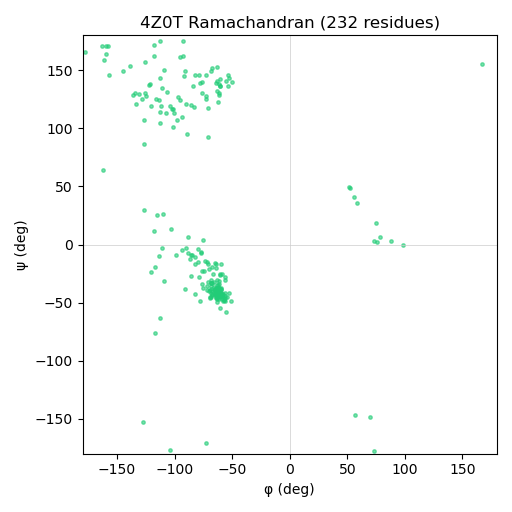1
ATOM 1384 C CA . LYS A 1 189 ? 22.541 -9.552 10.314 1.00 15.52 181 LYS A CA 1
ATOM 1385 C C . LYS A 1 189 ? 23.083 -8.408 11.153 1.00 15.03 181 LYS A C 1
ATOM 1386 O O . LYS A 1 189 ? 22.349 -7.831 11.955 1.00 15.11 181 LYS A O 1
ATOM 1392 N N . ILE A 1 190 ? 24.358 -8.080 10.944 1.00 13.46 182 ILE A N 1
ATOM 1393 C CA . ILE A 1 190 ? 25.065 -7.040 11.693 1.00 13.58 182 ILE A CA 1
ATOM 1394 C C . ILE A 1 190 ? 25.725 -6.064 10.735 1.00 12.88 182 ILE A C 1
ATOM 1395 O O . ILE A 1 190 ? 26.515 -6.483 9.901 1.00 15.20 182 ILE A O 1
ATOM 1400 N N . ASN A 1 191 ? 25.442 -4.770 10.871 1.00 12.25 183 ASN A N 1
ATOM 1401 C CA . ASN A 1 191 ? 26.099 -3.761 10.041 1.00 11.52 183 ASN A CA 1
ATOM 1402 C C . ASN A 1 191 ? 26.467 -2.540 10.856 1.00 11.12 183 ASN A C 1
ATOM 1403 O O . ASN A 1 191 ? 25.846 -2.261 11.877 1.00 13.36 183 ASN A O 1
ATOM 1408 N N . SER A 1 192 ? 27.497 -1.834 10.410 1.00 11.58 184 SER A N 1
ATOM 1409 C CA . SER A 1 192 ? 27.859 -0.545 10.989 1.00 10.58 184 SER A CA 1
ATOM 1410 C C . SER A 1 192 ? 27.227 0.578 10.179 1.00 12.42 184 SER A C 1
ATOM 1411 O O . SER A 1 192 ? 26.836 0.374 9.024 1.00 13.39 184 SER A O 1
ATOM 1414 N N . VAL A 1 193 ? 27.147 1.759 10.790 1.00 11.94 185 VAL A N 1
ATOM 1415 C CA . VAL A 1 193 ? 26.534 2.939 10.194 1.00 14.06 185 VAL A CA 1
ATOM 1416 C C . VAL A 1 193 ? 27.448 4.147 10.331 1.00 13.68 185 VAL A C 1
ATOM 1417 O O . VAL A 1 193 ? 27.930 4.449 11.434 1.00 15.71 185 VAL A O 1
ATOM 1421 N N . ASN A 1 194 ? 27.679 4.836 9.217 1.00 13.33 186 ASN A N 1
ATOM 1422 C CA . ASN A 1 194 ? 28.222 6.182 9.258 1.00 13.67 186 ASN A CA 1
ATOM 1423 C C . ASN A 1 194 ? 27.070 7.157 9.043 1.00 15.55 186 ASN A C 1
ATOM 1424 O O . ASN A 1 194 ? 26.624 7.361 7.908 1.00 15.39 186 ASN A O 1
ATOM 1429 N N . PRO A 1 195 ? 26.577 7.759 10.135 1.00 14.77 187 PRO A N 1
ATOM 1430 C CA . PRO A 1 195 ? 25.388 8.605 9.995 1.00 16.04 187 PRO A CA 1
ATOM 1431 C C . PRO A 1 195 ? 25.682 9.937 9.320 1.00 16.68 187 PRO A C 1
ATOM 1432 O O . PRO A 1 195 ? 24.747 10.625 8.905 1.00 19.05 187 PRO A O 1
ATOM 1436 N N . GLY A 1 196 ? 26.961 10.289 9.207 1.00 17.25 188 GLY A N 1
ATOM 1437 C CA . GLY A 1 196 ? 27.343 11.587 8.691 1.00 17.76 188 GLY A CA 1
ATOM 1438 C C . GLY A 1 196 ? 27.061 12.677 9.707 1.00 19.88 188 GLY A C 1
ATOM 1439 O O . GLY A 1 196 ? 26.606 12.414 10.827 1.00 23.51 188 GLY A O 1
ATOM 1440 N N . ALA A 1 197 ? 27.334 13.913 9.318 1.00 19.48 189 ALA A N 1
ATOM 1441 C CA . ALA A 1 197 ? 27.057 15.063 10.167 1.00 19.80 189 ALA A CA 1
ATOM 1442 C C . ALA A 1 197 ? 25.596 15.480 10.048 1.00 22.44 189 ALA A C 1
ATOM 1443 O O . ALA A 1 197 ? 24.994 15.365 8.973 1.00 25.67 189 ALA A O 1
ATOM 1445 N N . THR A 1 198 ? 25.018 15.964 11.144 1.00 22.28 190 THR A N 1
ATOM 1446 C CA . THR A 1 198 ? 23.668 16.519 11.084 1.00 23.28 190 THR A CA 1
ATOM 1447 C C . THR A 1 198 ? 23.731 17.986 11.470 1.00 24.55 190 THR A C 1
ATOM 1448 O O . THR A 1 198 ? 24.775 18.469 11.901 1.00 23.23 190 THR A O 1
ATOM 1452 N N . ARG A 1 199 ? 22.619 18.699 11.311 1.00 26.60 191 ARG A N 1
ATOM 1453 C CA . ARG A 1 199 ? 22.621 20.133 11.572 1.00 29.10 191 ARG A CA 1
ATOM 1454 C C . ARG A 1 199 ? 22.742 20.426 13.063 1.00 29.31 191 ARG A C 1
ATOM 1455 O O . ARG A 1 199 ? 23.073 21.537 13.452 1.00 30.30 191 ARG A O 1
ATOM 1463 N N . THR A 1 200 ? 22.4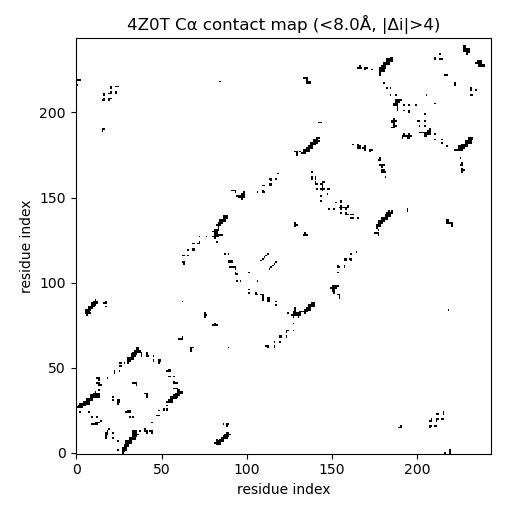86 19.422 13.892 1.00 29.65 192 THR A N 1
ATOM 1464 C CA . THR A 1 200 ? 22.724 19.552 15.319 1.00 31.75 192 THR A CA 1
ATOM 1465 C C . THR A 1 200 ? 23.797 18.543 15.730 1.00 35.03 192 THR A C 1
ATOM 1466 O O . THR A 1 200 ? 24.959 18.900 15.925 1.00 38.31 192 THR A O 1
ATOM 1470 N N . ALA A 1 201 ? 23.412 17.278 15.829 1.00 34.37 193 ALA A N 1
ATOM 1471 C CA . ALA A 1 201 ? 24.341 16.226 16.229 1.00 34.32 193 ALA A CA 1
ATOM 1472 C C . ALA A 1 201 ? 25.504 16.090 15.237 1.00 35.07 193 ALA A C 1
ATOM 1473 O O . ALA A 1 201 ? 25.292 15.993 14.029 1.00 33.72 193 ALA A O 1
ATOM 1475 N N . MET A 1 202 ? 26.727 16.103 15.770 1.00 36.82 194 MET A N 1
ATOM 1476 C CA . MET A 1 202 ? 27.956 15.852 15.011 1.00 36.36 194 MET A CA 1
ATOM 1477 C C . MET A 1 202 ? 28.216 16.801 13.837 1.00 30.99 194 MET A C 1
ATOM 1478 O O . MET A 1 202 ? 28.764 16.378 12.818 1.00 26.94 194 MET A O 1
ATOM 1483 N N . ARG A 1 203 ? 27.846 18.072 13.987 1.00 29.15 195 ARG A N 1
ATOM 1484 C CA . ARG A 1 203 ? 28.115 19.096 12.971 1.00 27.30 195 ARG A CA 1
ATOM 1485 C C . ARG A 1 203 ? 29.579 19.148 12.566 1.00 27.22 195 ARG A C 1
ATOM 1486 O O . ARG A 1 203 ? 29.900 19.302 11.391 1.00 26.32 195 ARG A O 1
ATOM 1494 N N . ALA A 1 204 ? 30.466 19.039 13.549 1.00 29.03 196 ALA A N 1
ATOM 1495 C CA . ALA A 1 204 ? 31.900 19.192 13.309 1.00 31.38 196 ALA A CA 1
ATOM 1496 C C . ALA A 1 204 ? 32.461 18.100 12.408 1.00 30.32 196 ALA A C 1
ATOM 1497 O O . ALA A 1 204 ? 33.562 18.235 11.869 1.00 31.84 196 ALA A O 1
ATOM 1499 N N . GLN A 1 205 ? 31.704 17.019 12.241 1.00 26.73 197 GLN A N 1
ATOM 1500 C CA . GLN A 1 205 ? 32.170 15.893 11.441 1.00 26.06 197 GLN A CA 1
ATOM 1501 C C . GLN A 1 205 ? 31.823 16.010 9.955 1.00 27.90 197 GLN A C 1
ATOM 1502 O O . GLN A 1 205 ? 32.056 15.074 9.195 1.00 29.17 197 GLN A O 1
ATOM 1508 N N . ALA A 1 206 ? 31.268 17.150 9.546 1.00 29.03 198 ALA A N 1
ATOM 1509 C CA . ALA A 1 206 ? 30.932 17.372 8.141 1.00 29.65 198 ALA A CA 1
ATOM 1510 C C . ALA A 1 206 ? 32.125 17.106 7.238 1.00 33.21 198 ALA A C 1
ATOM 1511 O O . ALA A 1 206 ? 33.260 17.413 7.595 1.00 32.61 198 ALA A O 1
ATOM 1513 N N . MET A 1 207 ? 31.843 16.535 6.070 1.00 35.92 199 MET A N 1
ATOM 1514 C CA A MET A 1 207 ? 32.896 16.189 5.127 0.57 37.30 199 MET A CA 1
ATOM 1515 C CA B MET A 1 207 ? 32.851 16.174 5.077 0.43 37.64 199 MET A CA 1
ATOM 1516 C C . MET A 1 207 ? 33.342 17.387 4.304 1.00 37.64 199 MET A C 1
ATOM 1517 O O . MET A 1 207 ? 32.618 18.373 4.182 1.00 36.83 199 MET A O 1
ATOM 1526 N N . PRO A 1 208 ? 34.562 17.310 3.755 1.00 38.63 200 PRO A N 1
ATOM 1527 C CA . PRO A 1 208 ? 34.939 18.325 2.773 1.00 39.44 200 PRO A CA 1
ATOM 1528 C C . PRO A 1 208 ? 33.980 18.233 1.593 1.00 39.99 200 PRO A C 1
ATOM 1529 O O . PRO A 1 208 ? 33.732 17.132 1.100 1.00 39.45 200 PRO A O 1
ATOM 1533 N N . GLY A 1 209 ? 33.421 19.361 1.174 1.00 40.11 201 GLY A N 1
ATOM 1534 C CA . GLY A 1 209 ? 32.443 19.360 0.103 1.00 40.45 201 GLY A CA 1
ATOM 1535 C C . GLY A 1 209 ? 31.026 19.153 0.600 1.00 38.88 201 GLY A C 1
ATOM 1536 O O . GLY A 1 209 ? 30.088 19.063 -0.188 1.00 36.81 201 GLY A O 1
ATOM 1537 N N . GLU A 1 210 ? 30.864 19.074 1.917 1.00 37.97 202 GLU A N 1
ATOM 1538 C CA . GLU A 1 210 ? 29.533 18.973 2.499 1.00 40.76 202 GLU A CA 1
ATOM 1539 C C . GLU A 1 210 ? 29.134 20.314 3.102 1.00 45.37 202 GLU A C 1
ATOM 1540 O O . GLU A 1 210 ? 29.791 20.816 4.014 1.00 45.78 202 GLU A O 1
ATOM 1546 N N . ASP A 1 211 ? 28.052 20.881 2.578 1.00 48.75 203 ASP A N 1
ATOM 1547 C CA . ASP A 1 211 ? 27.603 22.223 2.938 1.00 51.06 203 ASP A CA 1
ATOM 1548 C C . ASP A 1 211 ? 27.038 22.304 4.358 1.00 50.19 203 ASP A C 1
ATOM 1549 O O . ASP A 1 211 ? 26.030 21.668 4.669 1.00 48.81 203 ASP A O 1
ATOM 1554 N N . PRO A 1 212 ? 27.688 23.100 5.222 1.00 50.56 204 PRO A N 1
ATOM 1555 C CA . PRO A 1 212 ? 27.245 23.298 6.608 1.00 49.80 204 PRO A CA 1
ATOM 1556 C C . PRO A 1 212 ? 25.842 23.891 6.712 1.00 47.76 204 PRO A C 1
ATOM 1557 O O . PRO A 1 212 ? 25.166 23.685 7.720 1.00 46.67 204 PRO A O 1
ATOM 1561 N N . GLU A 1 213 ? 25.411 24.612 5.683 1.00 47.22 205 GLU A N 1
ATOM 1562 C CA . GLU A 1 213 ? 24.092 25.240 5.689 1.00 47.37 205 GLU A CA 1
ATOM 1563 C C . GLU A 1 213 ? 22.987 24.247 5.341 1.00 47.40 205 GLU A C 1
ATOM 1564 O O . GLU A 1 213 ? 21.807 24.518 5.568 1.00 48.41 205 GLU A O 1
ATOM 1570 N N . THR A 1 214 ? 23.359 23.095 4.791 1.00 46.11 206 THR A N 1
ATOM 1571 C CA . THR A 1 214 ? 22.351 22.134 4.366 1.00 45.33 206 THR A CA 1
ATOM 1572 C C . THR A 1 214 ? 22.593 20.765 4.968 1.00 41.38 206 THR A C 1
ATOM 1573 O O . THR A 1 214 ? 22.249 19.748 4.363 1.00 42.21 206 THR A O 1
ATOM 1577 N N . LEU A 1 215 ? 23.184 20.740 6.157 1.00 37.06 207 LEU A N 1
ATOM 1578 C CA . LEU A 1 215 ? 23.353 19.485 6.874 1.00 33.90 207 LEU A CA 1
ATOM 1579 C C . LEU A 1 215 ? 21.973 18.922 7.200 1.00 33.93 207 LEU A C 1
ATOM 1580 O O . LEU A 1 215 ? 21.053 19.671 7.530 1.00 34.48 207 LEU A O 1
ATOM 1585 N N . PRO A 1 216 ? 21.824 17.595 7.090 1.00 33.77 208 PRO A N 1
ATOM 1586 C CA . PRO A 1 216 ? 20.543 16.915 7.300 1.00 33.79 208 PRO A CA 1
ATOM 1587 C C . PRO A 1 216 ? 20.017 17.071 8.719 1.00 32.60 208 PRO A C 1
ATOM 1588 O O . PRO A 1 216 ? 20.802 17.249 9.649 1.00 33.38 208 PRO A O 1
ATOM 1592 N N . THR A 1 217 ? 18.701 17.006 8.880 1.00 31.26 209 THR A N 1
ATOM 1593 C CA . THR A 1 217 ? 18.108 16.897 10.203 1.00 30.72 209 THR A CA 1
ATOM 1594 C C . THR A 1 217 ? 18.455 15.533 10.775 1.00 29.37 209 THR A C 1
ATOM 1595 O O . THR A 1 217 ? 18.602 14.575 10.021 1.00 28.23 209 THR A O 1
ATOM 1599 N N . PRO A 1 218 ? 18.582 15.435 12.108 1.00 29.52 210 PRO A N 1
ATOM 1600 C CA . PRO A 1 218 ? 18.798 14.117 12.719 1.00 28.46 210 PRO A CA 1
ATOM 1601 C C . PRO A 1 218 ? 17.634 13.167 12.440 1.00 24.95 210 PRO A C 1
ATOM 1602 O O . PRO A 1 218 ? 17.831 11.956 12.340 1.00 23.72 210 PRO A O 1
ATOM 1606 N N . GLN A 1 219 ? 16.430 13.711 12.310 1.00 25.38 211 GLN A N 1
ATOM 1607 C CA . GLN A 1 219 ? 15.270 12.886 12.007 1.00 26.16 211 GLN A CA 1
ATOM 1608 C C . GLN A 1 219 ? 15.441 12.209 10.655 1.00 24.46 211 GLN A C 1
ATOM 1609 O O . GLN A 1 219 ? 15.151 11.018 10.517 1.00 23.13 211 GLN A O 1
ATOM 1615 N N . SER A 1 220 ? 15.910 12.961 9.660 1.00 24.03 212 SER A N 1
ATOM 1616 C CA . SER A 1 220 ? 16.045 12.402 8.315 1.00 23.82 212 SER A CA 1
ATOM 1617 C C . SER A 1 220 ? 17.127 11.327 8.302 1.00 21.97 212 SER A C 1
ATOM 1618 O O . SER A 1 220 ? 17.021 10.345 7.572 1.00 22.60 212 SER A O 1
ATOM 1621 N N . VAL A 1 221 ? 18.152 11.502 9.129 1.00 22.24 213 VAL A N 1
ATOM 1622 C CA . VAL A 1 221 ? 19.218 10.510 9.220 1.00 21.07 213 VAL A CA 1
ATOM 1623 C C . VAL A 1 221 ? 18.689 9.240 9.880 1.00 20.19 213 VAL A C 1
ATOM 1624 O O . VAL A 1 221 ? 18.925 8.128 9.397 1.00 19.34 213 VAL A O 1
ATOM 1628 N N . ALA A 1 222 ? 17.953 9.403 10.974 1.00 20.59 214 ALA A N 1
ATOM 1629 C CA . ALA A 1 222 ? 17.392 8.252 11.677 1.00 20.87 214 ALA A CA 1
ATOM 1630 C C . ALA A 1 222 ? 16.438 7.479 10.765 1.00 20.80 214 ALA A C 1
ATOM 1631 O O . ALA A 1 222 ? 16.378 6.252 10.795 1.00 20.56 214 ALA A O 1
ATOM 1633 N N . GLU A 1 223 ? 15.694 8.214 9.947 1.00 20.51 215 GLU A N 1
ATOM 1634 C CA . GLU A 1 223 ? 14.750 7.607 9.027 1.00 22.36 215 GLU A CA 1
ATOM 1635 C C . GLU A 1 223 ? 15.435 6.651 8.045 1.00 21.90 215 GLU A C 1
ATOM 1636 O O . GLU A 1 223 ? 14.888 5.602 7.701 1.00 24.67 215 GLU A O 1
ATOM 1642 N N . LYS A 1 224 ? 16.633 7.004 7.594 1.00 19.72 216 LYS A N 1
ATOM 1643 C CA A LYS A 1 224 ? 17.394 6.142 6.690 0.48 20.31 216 LYS A CA 1
ATOM 1644 C CA B LYS A 1 224 ? 17.360 6.125 6.688 0.52 20.39 216 LYS A CA 1
ATOM 1645 C C . LYS A 1 224 ? 17.955 4.927 7.431 1.00 19.03 216 LYS A C 1
ATOM 1646 O O . LYS A 1 224 ? 17.955 3.804 6.913 1.00 19.35 216 LYS A O 1
ATOM 1657 N N . ILE A 1 225 ? 18.445 5.149 8.648 1.00 17.54 217 ILE A N 1
ATOM 1658 C CA . ILE A 1 225 ? 19.069 4.069 9.416 1.00 17.50 217 ILE A CA 1
ATOM 1659 C C . ILE A 1 225 ? 18.086 2.945 9.739 1.00 18.20 217 ILE A C 1
ATOM 1660 O O . ILE A 1 225 ? 18.479 1.781 9.840 1.00 18.39 217 ILE A O 1
ATOM 1665 N N . VAL A 1 226 ? 16.808 3.282 9.885 1.00 20.45 218 VAL A N 1
ATOM 1666 C CA . VAL A 1 226 ? 15.817 2.301 10.308 1.00 22.49 218 VAL A CA 1
ATOM 1667 C C . VAL A 1 226 ? 15.676 1.188 9.266 1.00 21.68 218 VAL A C 1
ATOM 1668 O O . VAL A 1 226 ? 15.176 0.105 9.575 1.00 22.82 218 VAL A O 1
ATOM 1672 N N . LYS A 1 227 ? 16.159 1.435 8.048 1.00 22.53 219 LYS A N 1
ATOM 1673 C CA . LYS A 1 227 ? 16.194 0.399 7.020 1.00 24.45 219 LYS A CA 1
ATOM 1674 C C . LYS A 1 227 ? 17.048 -0.805 7.431 1.00 22.46 219 LYS A C 1
ATOM 1675 O O . LYS A 1 227 ? 16.838 -1.918 6.949 1.00 24.43 219 LYS A O 1
ATOM 1681 N N . LEU A 1 228 ? 18.017 -0.580 8.312 1.00 19.81 220 LEU A N 1
ATOM 1682 C CA . LEU A 1 228 ? 18.896 -1.661 8.762 1.00 19.20 220 LEU A CA 1
ATOM 1683 C C . LEU A 1 228 ? 18.220 -2.576 9.781 1.00 19.00 220 LEU A C 1
ATOM 1684 O O . LEU A 1 228 ? 18.788 -3.601 10.165 1.00 19.71 220 LEU A O 1
ATOM 1689 N N . ALA A 1 229 ? 17.024 -2.194 10.223 1.00 19.46 221 ALA A N 1
ATOM 1690 C CA . ALA A 1 229 ? 16.235 -3.004 11.157 1.00 20.43 221 ALA A CA 1
ATOM 1691 C C . ALA A 1 229 ? 15.253 -3.927 10.422 1.00 22.55 221 ALA A C 1
ATOM 1692 O O . ALA A 1 229 ? 14.575 -4.745 11.042 1.00 23.39 221 ALA A O 1
ATOM 1694 N N . ASP A 1 230 ? 15.190 -3.784 9.100 1.00 22.55 222 ASP A N 1
ATOM 1695 C CA . ASP A 1 230 ? 14.257 -4.521 8.245 1.00 24.17 222 ASP A CA 1
ATOM 1696 C C . ASP A 1 230 ? 14.474 -6.034 8.274 1.00 23.06 222 ASP A C 1
ATOM 1697 O O . ASP A 1 230 ? 15.558 -6.512 7.955 1.00 23.73 222 ASP A O 1
ATOM 1702 N N . PRO A 1 231 ? 13.435 -6.800 8.645 1.00 24.43 223 PRO A N 1
ATOM 1703 C CA . PRO A 1 231 ? 13.547 -8.261 8.546 1.00 26.58 223 PRO A CA 1
ATOM 1704 C C . PRO A 1 231 ? 13.812 -8.745 7.116 1.00 28.30 223 PRO A C 1
ATOM 1705 O O . PRO A 1 231 ? 14.229 -9.886 6.928 1.00 29.78 223 PRO A O 1
ATOM 1709 N N . LYS A 1 232 ? 13.570 -7.892 6.126 1.00 28.47 224 LYS A N 1
ATOM 1710 C CA . LYS A 1 232 ? 13.840 -8.248 4.737 1.00 29.71 224 LYS A CA 1
ATOM 1711 C C . LYS A 1 232 ? 15.298 -7.982 4.337 1.00 29.10 224 LYS A C 1
ATOM 1712 O O . LYS A 1 232 ? 15.727 -8.380 3.256 1.00 31.16 224 LYS A O 1
ATOM 1714 N N . LEU A 1 233 ? 16.053 -7.314 5.207 1.00 26.46 225 LEU A N 1
ATOM 1715 C CA . LEU A 1 233 ? 17.458 -7.004 4.927 1.00 25.76 225 LEU A CA 1
ATOM 1716 C C . LEU A 1 233 ? 18.255 -8.289 4.730 1.00 27.19 225 LEU A C 1
ATOM 1717 O O . LEU A 1 233 ? 18.095 -9.234 5.494 1.00 27.81 225 LEU A O 1
ATOM 1722 N N . GLU A 1 234 ? 19.114 -8.326 3.716 1.00 28.87 226 GLU A N 1
ATOM 1723 C CA . GLU A 1 234 ? 19.923 -9.517 3.471 1.00 31.57 226 GLU A CA 1
ATOM 1724 C C . GLU A 1 234 ? 21.414 -9.259 3.702 1.00 28.77 226 GLU A C 1
ATOM 1725 O O . GLU A 1 234 ? 22.218 -10.191 3.745 1.00 32.75 226 GLU A O 1
ATOM 1731 N N . VAL A 1 235 ? 21.760 -7.989 3.886 1.00 22.56 227 VAL A N 1
ATOM 1732 C CA . VAL A 1 235 ? 23.138 -7.530 3.970 1.00 19.87 227 VAL A CA 1
ATOM 1733 C C . VAL A 1 235 ? 23.704 -7.697 5.386 1.00 16.88 227 VAL A C 1
ATOM 1734 O O . VAL A 1 235 ? 23.024 -7.395 6.365 1.00 16.61 227 VAL A O 1
ATOM 1738 N N . THR A 1 236 ? 24.944 -8.181 5.483 1.00 16.28 228 THR A N 1
ATOM 1739 C CA . THR A 1 236 ? 25.644 -8.280 6.764 1.00 15.76 228 THR A CA 1
ATOM 1740 C C . THR A 1 236 ? 27.137 -8.002 6.572 1.00 14.67 228 THR A C 1
ATOM 1741 O O . THR A 1 236 ? 27.704 -8.255 5.499 1.00 17.56 228 THR A O 1
ATOM 1745 N N . GLY A 1 237 ? 27.765 -7.450 7.606 1.00 13.88 229 GLY A N 1
ATOM 1746 C CA . GLY A 1 237 ? 29.183 -7.141 7.566 1.00 14.93 229 GLY A CA 1
ATOM 1747 C C . GLY A 1 237 ? 29.580 -5.922 6.748 1.00 14.28 229 GLY A C 1
ATOM 1748 O O . GLY A 1 237 ? 30.745 -5.781 6.376 1.00 17.07 229 GLY A O 1
ATOM 1749 N N . LYS A 1 238 ? 28.624 -5.040 6.459 1.00 13.61 230 LYS A N 1
ATOM 1750 C CA . LYS A 1 238 ? 28.919 -3.856 5.651 1.00 14.33 230 LYS A CA 1
ATOM 1751 C C . LYS A 1 238 ? 28.808 -2.551 6.444 1.00 13.00 230 LYS A C 1
ATOM 1752 O O . LYS A 1 238 ? 28.437 -2.538 7.624 1.00 14.52 230 LYS A O 1
ATOM 1758 N N . LEU A 1 239 ? 29.172 -1.459 5.783 1.00 13.30 231 LEU A N 1
ATOM 1759 C CA . LEU A 1 239 ? 29.077 -0.126 6.358 1.00 12.71 231 LEU A CA 1
ATOM 1760 C C . LEU A 1 239 ? 28.014 0.664 5.613 1.00 13.50 231 LEU A C 1
ATOM 1761 O O . LEU A 1 239 ? 28.161 0.940 4.418 1.00 15.90 231 LEU A O 1
ATOM 1766 N N . PHE A 1 240 ? 26.935 1.007 6.304 1.00 12.87 232 PHE A N 1
ATOM 1767 C CA . PHE A 1 240 ? 25.896 1.823 5.689 1.00 14.69 232 PHE A CA 1
ATOM 1768 C C . PHE A 1 240 ? 26.252 3.295 5.832 1.00 15.20 232 PHE A C 1
ATOM 1769 O O . PHE A 1 240 ? 26.398 3.798 6.944 1.00 16.18 232 PHE A O 1
ATOM 1777 N N . ASP A 1 241 ? 26.387 3.972 4.694 1.00 16.06 233 ASP A N 1
ATOM 1778 C CA . ASP A 1 241 ? 26.699 5.394 4.644 1.00 16.40 233 ASP A CA 1
ATOM 1779 C C . ASP A 1 241 ? 25.384 6.143 4.436 1.00 14.74 233 ASP A C 1
ATOM 1780 O O . ASP A 1 241 ? 24.798 6.091 3.353 1.00 16.89 233 ASP A O 1
ATOM 1785 N N . VAL A 1 242 ? 24.906 6.814 5.481 1.00 14.42 234 VAL A N 1
ATOM 1786 C CA . VAL A 1 242 ? 23.598 7.464 5.418 1.00 16.34 234 VAL A CA 1
ATOM 1787 C C . VAL A 1 242 ? 23.566 8.584 4.382 1.00 16.60 234 VAL A C 1
ATOM 1788 O O . VAL A 1 242 ? 22.625 8.675 3.592 1.00 17.30 234 VAL A O 1
ATOM 1792 N N . ARG A 1 243 ? 24.588 9.431 4.393 1.00 15.34 235 ARG A N 1
ATOM 1793 C CA . ARG A 1 243 ? 24.671 10.537 3.450 1.00 15.50 235 ARG A CA 1
ATOM 1794 C C . ARG A 1 243 ? 24.602 10.038 1.996 1.00 18.15 235 ARG A C 1
ATOM 1795 O O . ARG A 1 243 ? 23.902 10.631 1.167 1.00 20.25 235 ARG A O 1
ATOM 1803 N N . GLN A 1 244 ? 25.296 8.941 1.695 1.00 17.36 236 GLN A N 1
ATOM 1804 C CA . GLN A 1 244 ? 25.283 8.381 0.340 1.00 19.55 236 GLN A CA 1
ATOM 1805 C C . GLN A 1 244 ? 24.093 7.443 0.119 1.00 19.81 236 GLN A C 1
ATOM 1806 O O . GLN A 1 244 ? 23.806 7.027 -1.027 1.00 22.89 236 GLN A O 1
ATOM 1812 N N . ASP A 1 245 ? 23.399 7.148 1.217 1.00 19.54 237 ASP A N 1
ATOM 1813 C CA . ASP A 1 245 ? 22.226 6.265 1.246 1.00 20.21 237 ASP A CA 1
ATOM 1814 C C . ASP A 1 245 ? 22.500 4.926 0.567 1.00 20.58 237 ASP A C 1
ATOM 1815 O O . ASP A 1 245 ? 21.726 4.460 -0.268 1.00 22.06 237 ASP A O 1
ATOM 1820 N N . ARG A 1 246 ? 23.611 4.301 0.940 1.00 19.35 238 ARG A N 1
ATOM 1821 C CA . ARG A 1 246 ? 23.958 3.002 0.385 1.00 19.22 238 ARG A CA 1
ATOM 1822 C C . ARG A 1 246 ? 24.966 2.293 1.257 1.00 16.84 238 ARG A C 1
ATOM 1823 O O . ARG A 1 246 ? 25.672 2.925 2.054 1.00 16.52 238 ARG A O 1
ATOM 1831 N N . PHE A 1 247 ? 25.022 0.972 1.104 1.00 18.11 239 PHE A N 1
ATOM 1832 C CA . PHE A 1 247 ? 26.050 0.169 1.743 1.00 18.37 239 PHE A CA 1
ATOM 1833 C C . PHE A 1 247 ? 27.359 0.289 0.980 1.00 18.82 239 PHE A C 1
ATOM 1834 O O . PHE A 1 247 ? 27.386 0.277 -0.263 1.00 22.45 239 PHE A O 1
ATOM 1842 N N . LEU A 1 248 ? 28.437 0.395 1.742 1.00 17.19 240 LEU A N 1
ATOM 1843 C CA . LEU A 1 248 ? 29.783 0.435 1.202 1.00 17.22 240 LEU A CA 1
ATOM 1844 C C . LEU A 1 248 ? 30.494 -0.858 1.543 1.00 18.86 240 LEU A C 1
ATOM 1845 O O . LEU A 1 248 ? 30.235 -1.460 2.601 1.00 19.98 240 LEU A O 1
ATOM 1850 N N . ASP A 1 249 ? 31.416 -1.258 0.673 1.00 21.48 241 ASP A N 1
ATOM 1851 C CA . ASP A 1 249 ? 32.293 -2.389 0.939 1.00 24.89 241 ASP A CA 1
ATOM 1852 C C . ASP A 1 249 ? 33.592 -1.944 1.588 1.00 22.50 241 ASP A C 1
ATOM 1853 O O . ASP A 1 249 ? 34.126 -0.883 1.275 1.00 23.12 241 ASP A O 1
ATOM 1858 N N . TYR A 1 250 ? 34.107 -2.778 2.479 1.00 19.66 242 TYR A N 1
ATOM 1859 C CA . TYR A 1 250 ? 35.435 -2.573 3.032 1.00 20.96 242 TYR A CA 1
ATOM 1860 C C . TYR A 1 250 ? 36.511 -3.032 2.062 1.00 23.08 242 TYR A C 1
ATOM 1861 O O . TYR A 1 250 ? 36.320 -4.012 1.339 1.00 26.64 242 TYR A O 1
ATOM 1870 N N . HIS A 1 251 ? 37.642 -2.328 2.067 1.00 23.52 243 HIS A N 1
ATOM 1871 C CA . HIS A 1 251 ? 38.755 -2.630 1.175 1.00 24.65 243 HIS A CA 1
ATOM 1872 C C . HIS A 1 251 ? 40.056 -2.849 1.931 1.00 23.58 243 HIS A C 1
ATOM 1873 O O . HIS A 1 251 ? 40.464 -2.014 2.733 1.00 23.55 243 HIS A O 1
ATOM 1880 N N . MET A 1 252 ? 40.706 -3.975 1.661 1.00 22.47 244 MET A N 1
ATOM 1881 C CA . MET A 1 252 ? 42.020 -4.267 2.226 1.00 22.86 244 MET A CA 1
ATOM 1882 C 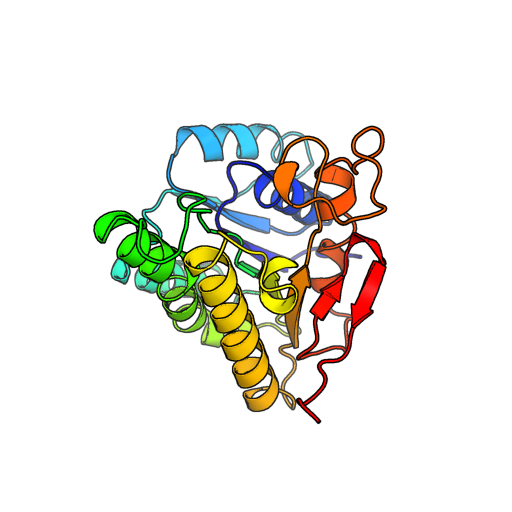C . MET A 1 252 ? 43.030 -3.211 1.788 1.00 22.21 244 MET A C 1
ATOM 1883 O O . MET A 1 252 ? 42.977 -2.744 0.648 1.00 24.98 244 MET A O 1
ATOM 1888 N N . PRO A 1 253 ? 43.955 -2.830 2.686 1.00 20.83 245 PRO A N 1
ATOM 1889 C CA . PRO A 1 253 ? 45.085 -2.015 2.228 1.00 20.01 245 PRO A CA 1
ATOM 1890 C C . PRO A 1 253 ? 45.814 -2.711 1.090 1.00 23.96 245 PRO A C 1
ATOM 1891 O O . PRO A 1 253 ? 45.961 -3.935 1.132 1.00 25.70 245 PRO A O 1
ATOM 1895 N N . SER A 1 254 ? 46.249 -1.956 0.088 1.00 25.24 246 SER A N 1
ATOM 1896 C CA . SER A 1 254 ? 46.955 -2.555 -1.041 1.00 27.62 246 SER A CA 1
ATOM 1897 C C . SER A 1 254 ? 47.854 -1.553 -1.754 1.00 30.35 246 SER A C 1
ATOM 1898 O O . SER A 1 254 ? 48.624 -1.929 -2.636 1.00 32.62 246 SER A O 1
#

B-factor: mean 24.98, std 11.12, range [9.27, 64.72]

Sequence (244 aa):
IDLTGRLALVTGASRGIIGYFLSLELAKRGAHVIAVARTVGGLEELDDEIIRRKLGSSSATLVPLDITDMEALDRLGGTIHERWGKLDILVANAGILGTISPIIGHVEAKTFEKVMNINVTSSVWRLIRSSVDPLLRASDAGRAIMLSSGVAHSCRRAFWGPYAASKAAVEVMARCWAEETKKMKLKINSVNPGATRTAMRAQAMMPGEDPETLPTPQSVAEKKIVKLADPKLEVTGKLFDVRQDRFLDYHMPS

Secondary structure (DSSP, 8-state):
---TT-EEEESSTTSHHHHHHHHHHHHTTPEEEEEES-HHHHHHHHHHHHHTT---EEEE--TT-HHHHHHHHHHHHHHHS---EEEE--------S-GGG--HHHHHHHHIIIIIHHHHHHHHHHHHHHHSSS-EEEEE--THHHH--TT-HHHHHHHHHHHHHHHHHHHHTTTSS-EEEEEE----SSTTGGGPPTT--GGGPPPHHHHHHHHGGGG-TT----S-EEETTTTEEE------

InterPro domains:
  IPR002347 Short-chain dehydrogenase/reductase SDR [PF00106] (9-199)
  IPR002347 Short-chain dehydrogenase/reductase SDR [PR00080] (83-94)
  IPR002347 Short-chain dehydrogenase/reductase SDR [PR00080] (157-176)
  IPR002347 Short-chain dehydrogenase/reductase SDR [PR00081] (9-26)
  IPR002347 Short-chain dehydrogenase/reductase SDR [PR00081] (83-94)
  IPR002347 Short-chain dehydrogenase/reductase SDR [PR00081] (131-147)
  IPR002347 Short-chain dehydrogenase/reductase SDR [PR00081] (157-176)
  IPR002347 Short-chain dehydrogenase/reductase SDR [PR00081] (178-195)
  IPR002347 Short-chain dehydrogenase/reductase SDR [PR00081] (203-223)
  IPR020904 Short-chain dehydrogenase/reductase, conserved site [PS00061] (144-172)
  IPR036291 NAD(P)-binding domain superfamily [SSF51735] (1-239)

Nearest PDB structures (foldseek):
  4z0t-assembly1_A  TM=1.004E+00  e=7.881E-52  Brucella ovis ATCC 25840
  8y83-assembly1_A  TM=8.966E-01  e=1.143E-19  Sphingobacterium siyangense
  6ixm-assembly1_B  TM=8.934E-01  e=1.371E-19  Chryseobacterium sp. CA49
  8y83-assembly1_B  TM=9.075E-01  e=6.601E-19  Sphingobacterium siyangense
  5x8h-assembly1_C  TM=8.934E-01  e=1.137E-18  Chryseobacterium sp. CA49

CATH classification: 3.40.50.720

Foldseek 3Di:
DAQAPAEEEAEPCLDFLNVLLQQLCLLRHYAYEYEYQDPVSQVVSQVSSVVHVYGYHYDHDDLLPLVVLLVVLVVCCVPPNAHAEYEADWADQFDQAAPVVGDPVSLVVRQSGLAVSLVSNCVRHVVRQLRDQAHFYEYEAAPCLPVVDGRRPSRSVSRVNSLVVQLVVCVVQVVGNYATEYEHLADALPPNLVRHDVVGDNVCGHHSNLSSNLSCVRSDSVDNDHSWYQYSVVSDTDDDDDDD

Organism: Brucella ovis (strain ATCC 25840 / 63/290 / NCTC 10512) (NCBI:txid444178)

Radius of gyration: 16.99 Å; Cα contacts (8 Å, |Δi|>4): 526; chains: 1; bounding box: 50×44×36 Å

Solvent-accessible surface area: 11627 Å² total; per-residue (Å²): 86,105,0,99,64,44,5,0,0,0,1,24,0,21,183,26,8,0,44,56,0,0,25,2,0,4,109,59,36,2,54,1,1,0,2,8,152,75,83,31,14,0,89,119,0,13,89,57,0,140,157,61,92,31,43,12,31,50,31,64,20,52,24,41,60,34,119,8,0,52,150,9,5,38,80,0,101,147,148,77,32,61,0,1,1,0,0,5,29,16,41,50,97,30,89,102,21,61,134,76,140,31,125,72,162,29,79,106,112,0,47,55,18,0,26,56,2,8,106,41,4,18,120,18,0,24,85,8,0,105,59,2,94,10,0,8,2,0,0,9,4,2,28,8,8,100,78,94,110,66,109,16,26,9,14,7,51,0,10,34,35,2,3,83,45,3,105,65,13,3,100,127,0,106,199,84,113,4,36,0,2,2,0,20,4,14,1,0,114,93,23,46,108,65,25,28,89,135,93,28,68,78,153,95,2,41,46,10,58,38,2,0,78,64,0,0,77,2,1,34,43,76,26,145,49,32,19,71,12,7,7,2,98,70,65,127,56,38,84,44,157,163,126,173